Protein AF-A0A940VKN2-F1 (afdb_monomer_lite)

pLDDT: mean 81.77, std 19.44, range [31.27, 98.75]

Structure (mmCIF, N/CA/C/O backbone):
data_AF-A0A940VKN2-F1
#
_entry.id   AF-A0A940VKN2-F1
#
loop_
_atom_site.group_PDB
_atom_site.id
_atom_site.type_symbol
_atom_site.label_atom_id
_atom_site.label_alt_id
_atom_site.label_comp_id
_atom_site.label_asym_id
_atom_site.label_entity_id
_atom_site.label_seq_id
_atom_site.pdbx_PDB_ins_code
_atom_site.Cartn_x
_atom_site.Cartn_y
_atom_site.Cartn_z
_atom_site.occupancy
_atom_site.B_iso_or_equiv
_atom_site.auth_seq_id
_atom_site.auth_comp_id
_atom_site.auth_asym_id
_atom_site.auth_atom_id
_atom_site.pdbx_PDB_model_num
ATOM 1 N N . MET A 1 1 ? 75.548 25.080 -61.238 1.00 42.34 1 MET A N 1
ATOM 2 C CA . MET A 1 1 ? 74.606 25.967 -60.513 1.00 42.34 1 MET A CA 1
ATOM 3 C C . MET A 1 1 ? 73.234 25.863 -61.159 1.00 42.34 1 MET A C 1
ATOM 5 O O . MET A 1 1 ? 73.187 25.716 -62.369 1.00 42.34 1 MET A O 1
ATOM 9 N N . ARG A 1 2 ? 72.171 25.979 -60.349 1.00 31.44 2 ARG A N 1
ATOM 10 C CA . ARG A 1 2 ? 70.735 25.745 -60.635 1.00 31.44 2 ARG A CA 1
ATOM 11 C C . ARG A 1 2 ? 70.272 24.293 -60.453 1.00 31.44 2 ARG A C 1
ATOM 13 O O . ARG A 1 2 ? 70.351 23.467 -61.352 1.00 31.44 2 ARG A O 1
ATOM 20 N N . LYS A 1 3 ? 69.778 24.025 -59.238 1.00 31.27 3 LYS A N 1
ATOM 21 C CA . LYS A 1 3 ? 68.919 22.885 -58.905 1.00 31.27 3 LYS A CA 1
ATOM 22 C C . LYS A 1 3 ? 67.564 23.106 -59.582 1.00 31.27 3 LYS A C 1
ATOM 24 O O . LYS A 1 3 ? 66.944 24.144 -59.368 1.00 31.27 3 LYS A O 1
ATOM 29 N N . ILE A 1 4 ? 67.142 22.143 -60.392 1.00 34.78 4 ILE A N 1
ATOM 30 C CA . ILE A 1 4 ? 65.794 22.046 -60.954 1.00 34.78 4 ILE A CA 1
ATOM 31 C C . ILE A 1 4 ? 65.010 21.148 -59.992 1.00 34.78 4 ILE A C 1
ATOM 33 O O . ILE A 1 4 ? 65.364 19.985 -59.818 1.00 34.78 4 ILE A O 1
ATOM 37 N N . ALA A 1 5 ? 63.997 21.699 -59.326 1.00 33.97 5 ALA A N 1
ATOM 38 C CA . ALA A 1 5 ? 63.043 20.928 -58.537 1.00 33.97 5 ALA A CA 1
ATOM 39 C C . ALA A 1 5 ? 61.830 20.628 -59.425 1.00 33.97 5 ALA A C 1
ATOM 41 O O . ALA A 1 5 ? 61.105 21.540 -59.818 1.00 33.97 5 ALA A O 1
ATOM 42 N N . ILE A 1 6 ? 61.661 19.355 -59.780 1.00 36.72 6 ILE A N 1
ATOM 43 C CA . ILE A 1 6 ? 60.495 18.831 -60.493 1.00 36.72 6 ILE A CA 1
ATOM 44 C C . ILE A 1 6 ? 59.485 18.363 -59.444 1.00 36.72 6 ILE A C 1
ATOM 46 O O . ILE A 1 6 ? 59.816 17.567 -58.566 1.00 36.72 6 ILE A O 1
ATOM 50 N N . CYS A 1 7 ? 58.261 18.880 -59.551 1.00 31.28 7 CYS A N 1
ATOM 51 C CA . CYS A 1 7 ? 57.087 18.428 -58.816 1.00 31.28 7 CYS A CA 1
ATOM 52 C C . CYS A 1 7 ? 56.806 16.942 -59.074 1.00 31.28 7 CYS A C 1
ATOM 54 O O . CYS A 1 7 ? 56.662 16.528 -60.222 1.00 31.28 7 CYS A O 1
ATOM 56 N N . LEU A 1 8 ? 56.614 16.176 -58.003 1.00 32.19 8 LEU A N 1
ATOM 57 C CA . LEU A 1 8 ? 55.938 14.882 -58.031 1.00 32.19 8 LEU A CA 1
ATOM 58 C C . LEU A 1 8 ? 54.750 14.965 -57.071 1.00 32.19 8 LEU A C 1
ATOM 60 O O . LEU A 1 8 ? 54.907 14.951 -55.853 1.00 32.19 8 LEU A O 1
ATOM 64 N N . VAL A 1 9 ? 53.559 15.113 -57.650 1.00 36.31 9 VAL A N 1
ATOM 65 C CA . VAL A 1 9 ? 52.277 14.974 -56.956 1.00 36.31 9 VAL A CA 1
ATOM 66 C C . VAL A 1 9 ? 52.010 13.477 -56.834 1.00 36.31 9 VAL A C 1
ATOM 68 O O . VAL A 1 9 ? 51.682 12.822 -57.820 1.00 36.31 9 VAL A O 1
ATOM 71 N N . ALA A 1 10 ? 52.194 12.922 -55.638 1.00 36.25 10 ALA A N 1
ATOM 72 C CA . ALA A 1 10 ? 51.801 11.552 -55.332 1.00 36.25 10 ALA A CA 1
ATOM 73 C C . ALA A 1 10 ? 50.348 11.546 -54.838 1.00 36.25 10 ALA A C 1
ATOM 75 O O . ALA A 1 10 ? 50.050 11.998 -53.733 1.00 36.25 10 ALA A O 1
ATOM 76 N N . ALA A 1 11 ? 49.442 11.044 -55.676 1.00 36.97 11 ALA A N 1
ATOM 77 C CA . ALA A 1 11 ? 48.072 10.728 -55.301 1.00 36.97 11 ALA A CA 1
ATOM 78 C C . ALA A 1 11 ? 48.067 9.464 -54.423 1.00 36.97 11 ALA A C 1
ATOM 80 O O . ALA A 1 11 ? 48.313 8.362 -54.912 1.00 36.97 11 ALA A O 1
ATOM 81 N N . ALA A 1 12 ? 47.799 9.621 -53.127 1.00 38.22 12 ALA A N 1
ATOM 82 C CA . ALA A 1 12 ? 47.576 8.507 -52.213 1.00 38.22 12 ALA A CA 1
ATOM 83 C C . ALA A 1 12 ? 46.074 8.194 -52.144 1.00 38.22 12 ALA A C 1
ATOM 85 O O . ALA A 1 12 ? 45.286 8.967 -51.600 1.00 38.22 12 ALA A O 1
ATOM 86 N N . ALA A 1 13 ? 45.682 7.052 -52.708 1.00 36.84 13 ALA A N 1
ATOM 87 C CA . ALA A 1 13 ? 44.360 6.471 -52.526 1.00 36.84 13 ALA A CA 1
ATOM 88 C C . ALA A 1 13 ? 44.231 5.934 -51.090 1.00 36.84 13 ALA A C 1
ATOM 90 O O . ALA A 1 13 ? 44.859 4.937 -50.737 1.00 36.84 13 ALA A O 1
ATOM 91 N N . ILE A 1 14 ? 43.423 6.595 -50.258 1.00 37.59 14 ILE A N 1
ATOM 92 C CA . ILE A 1 14 ? 43.041 6.096 -48.933 1.00 37.59 14 ILE A CA 1
ATOM 93 C C . ILE A 1 14 ? 41.751 5.291 -49.093 1.00 37.59 14 ILE A C 1
ATOM 95 O O . ILE A 1 14 ? 40.663 5.845 -49.227 1.00 37.59 14 ILE A O 1
ATOM 99 N N . VAL A 1 15 ? 41.883 3.966 -49.070 1.00 45.91 15 VAL A N 1
ATOM 100 C CA . VAL A 1 15 ? 40.784 3.048 -48.756 1.00 45.91 15 VAL A CA 1
ATOM 101 C C . VAL A 1 15 ? 40.682 3.013 -47.230 1.00 45.91 15 VAL A C 1
ATOM 103 O O . VAL A 1 15 ? 41.493 2.376 -46.564 1.00 45.91 15 VAL A O 1
ATOM 106 N N . GLY A 1 16 ? 39.737 3.771 -46.672 1.00 31.92 16 GLY A N 1
ATOM 107 C CA . GLY A 1 16 ? 39.472 3.862 -45.235 1.00 31.92 16 GLY A CA 1
ATOM 108 C C . GLY A 1 16 ? 38.055 3.390 -44.921 1.00 31.92 16 GLY A C 1
ATOM 109 O O . GLY A 1 16 ? 37.087 3.955 -45.416 1.00 31.92 16 GLY A O 1
ATOM 110 N N . VAL A 1 17 ? 37.971 2.323 -44.132 1.00 34.66 17 VAL A N 1
ATOM 111 C CA . VAL A 1 17 ? 36.784 1.600 -43.643 1.00 34.66 17 VAL A CA 1
ATOM 112 C C . VAL A 1 17 ? 35.640 2.543 -43.220 1.00 34.66 17 VAL A C 1
ATOM 114 O O . VAL A 1 17 ? 35.914 3.516 -42.517 1.00 34.66 17 VAL A O 1
ATOM 117 N N . PRO A 1 18 ? 34.361 2.268 -43.566 1.00 34.41 18 PRO A N 1
ATOM 118 C CA . PRO A 1 18 ? 33.246 3.037 -43.028 1.00 34.41 18 PRO A CA 1
ATOM 119 C C . PRO A 1 18 ? 33.216 2.860 -41.508 1.00 34.41 18 PRO A C 1
ATOM 121 O O . PRO A 1 18 ? 33.001 1.760 -40.993 1.00 34.41 18 PRO A O 1
ATOM 124 N N . THR A 1 19 ? 33.461 3.950 -40.787 1.00 36.47 19 THR A N 1
ATOM 125 C CA . THR A 1 19 ? 33.265 4.053 -39.345 1.00 36.47 19 THR A CA 1
ATOM 126 C C . THR A 1 19 ? 31.799 3.778 -39.043 1.00 36.47 19 THR A C 1
ATOM 128 O O . THR A 1 19 ? 30.921 4.617 -39.223 1.00 36.47 19 THR A O 1
ATOM 131 N N . MET A 1 20 ? 31.537 2.553 -38.599 1.00 35.38 20 MET A N 1
ATOM 132 C CA . MET A 1 20 ? 30.284 2.164 -37.979 1.00 35.38 20 MET A CA 1
ATOM 133 C C . MET A 1 20 ? 30.102 3.075 -36.760 1.00 35.38 20 MET A C 1
ATOM 135 O O . MET A 1 20 ? 30.872 2.997 -35.803 1.00 35.38 20 MET A O 1
ATOM 139 N N . ALA A 1 21 ? 29.148 4.004 -36.830 1.00 34.50 21 ALA A N 1
ATOM 140 C CA . ALA A 1 21 ? 28.779 4.841 -35.701 1.00 34.50 21 ALA A CA 1
ATOM 141 C C . ALA A 1 21 ? 28.273 3.921 -34.583 1.00 34.50 21 ALA A C 1
ATOM 143 O O . ALA A 1 21 ? 27.140 3.442 -34.629 1.00 34.50 21 ALA A O 1
ATOM 144 N N . LEU A 1 22 ? 29.129 3.632 -33.596 1.00 37.50 22 LEU A N 1
ATOM 145 C CA . LEU A 1 22 ? 28.668 3.084 -32.329 1.00 37.50 22 LEU A CA 1
ATOM 146 C C . LEU A 1 22 ? 27.694 4.107 -31.750 1.00 37.50 22 LEU A C 1
ATOM 148 O O . LEU A 1 22 ? 28.087 5.226 -31.418 1.00 37.50 22 LEU A O 1
ATOM 152 N N . ALA A 1 23 ? 26.425 3.713 -31.650 1.00 35.94 23 ALA A N 1
ATOM 153 C CA . ALA A 1 23 ? 25.456 4.380 -30.802 1.00 35.94 23 ALA A CA 1
ATOM 154 C C . ALA A 1 23 ? 26.110 4.590 -29.429 1.00 35.94 23 ALA A C 1
ATOM 156 O O . ALA A 1 23 ? 26.498 3.625 -28.768 1.00 35.94 23 ALA A O 1
ATOM 157 N N . GLY A 1 24 ? 26.325 5.859 -29.075 1.00 31.95 24 GLY A N 1
ATOM 158 C CA . GLY A 1 24 ? 27.019 6.252 -27.859 1.00 31.95 24 GLY A CA 1
ATOM 159 C C . GLY A 1 24 ? 26.371 5.592 -26.652 1.00 31.95 24 GLY A C 1
ATOM 160 O O . GLY A 1 24 ? 25.172 5.743 -26.417 1.00 31.95 24 GLY A O 1
ATOM 161 N N . ALA A 1 25 ? 27.182 4.836 -25.916 1.00 34.47 25 ALA A N 1
ATOM 162 C CA . ALA A 1 25 ? 26.836 4.327 -24.606 1.00 34.47 25 ALA A CA 1
ATOM 163 C C . ALA A 1 25 ? 26.338 5.486 -23.736 1.00 34.47 25 ALA A C 1
ATOM 165 O O . ALA A 1 25 ? 26.966 6.544 -23.679 1.00 34.47 25 ALA A O 1
ATOM 166 N N . VAL A 1 26 ? 25.207 5.277 -23.066 1.00 34.72 26 VAL A N 1
ATOM 167 C CA . VAL A 1 26 ? 24.700 6.196 -22.049 1.00 34.72 26 VAL A CA 1
ATOM 168 C C . VAL A 1 26 ? 25.793 6.344 -20.989 1.00 34.72 26 VAL A C 1
ATOM 170 O O . VAL A 1 26 ? 26.143 5.380 -20.309 1.00 34.72 26 VAL A O 1
ATOM 173 N N . SER A 1 27 ? 26.393 7.528 -20.904 1.00 32.28 27 SER A N 1
ATOM 174 C CA . SER A 1 27 ? 27.430 7.843 -19.927 1.00 32.28 27 SER A CA 1
ATOM 175 C C . SER A 1 27 ? 26.802 7.982 -18.541 1.00 32.28 27 SER A C 1
ATOM 177 O O . SER A 1 27 ? 25.927 8.827 -18.342 1.00 32.28 27 SER A O 1
ATOM 179 N N . PHE A 1 28 ? 27.255 7.160 -17.593 1.00 45.81 28 PHE A N 1
ATOM 180 C CA . PHE A 1 28 ? 26.969 7.309 -16.165 1.00 45.81 28 PHE A CA 1
ATOM 181 C C . PHE A 1 28 ? 27.416 8.700 -15.664 1.00 45.81 28 PHE A C 1
ATOM 183 O O . PHE A 1 28 ? 28.392 9.241 -16.197 1.00 45.81 28 PHE A O 1
ATOM 190 N N . PRO A 1 29 ? 26.804 9.274 -14.610 1.00 46.38 29 PRO A N 1
ATOM 191 C CA . PRO A 1 29 ? 27.554 10.191 -13.756 1.00 46.38 29 PRO A CA 1
ATOM 192 C C . PRO A 1 29 ? 28.832 9.478 -13.281 1.00 46.38 29 PRO A C 1
ATOM 194 O O . PRO A 1 29 ? 28.815 8.282 -13.003 1.00 46.38 29 PRO A O 1
ATOM 197 N N . ALA A 1 30 ? 29.953 10.197 -13.252 1.00 46.97 30 ALA A N 1
ATOM 198 C CA . ALA A 1 30 ? 31.299 9.633 -13.106 1.00 46.97 30 ALA A CA 1
ATOM 199 C C . ALA A 1 30 ? 31.585 8.928 -11.761 1.00 46.97 30 ALA A C 1
ATOM 201 O O . ALA A 1 30 ? 32.668 8.371 -11.589 1.00 46.97 30 ALA A O 1
ATOM 202 N N . GLU A 1 31 ? 30.642 8.921 -10.819 1.00 53.81 31 GLU A N 1
ATOM 203 C CA . GLU A 1 31 ? 30.769 8.179 -9.569 1.00 53.81 31 GLU A CA 1
ATOM 204 C C . GLU A 1 31 ? 30.109 6.806 -9.695 1.00 53.81 31 GLU A C 1
ATOM 206 O O . GLU A 1 31 ? 28.910 6.674 -9.947 1.00 53.81 31 GLU A O 1
ATOM 211 N N . ALA A 1 32 ? 30.918 5.762 -9.509 1.00 56.66 32 ALA A N 1
ATOM 212 C CA . ALA A 1 32 ? 30.412 4.414 -9.310 1.00 56.66 32 ALA A CA 1
ATOM 213 C C . ALA A 1 32 ? 29.399 4.415 -8.146 1.00 56.66 32 ALA A C 1
ATOM 215 O O . ALA A 1 32 ? 29.624 5.118 -7.157 1.00 56.66 32 ALA A O 1
ATOM 216 N N . PRO A 1 33 ? 28.305 3.634 -8.228 1.00 66.50 33 PRO A N 1
ATOM 217 C CA . PRO A 1 33 ? 27.339 3.544 -7.140 1.00 66.50 33 PRO A CA 1
ATOM 218 C C . PRO A 1 33 ? 28.059 3.204 -5.833 1.00 66.50 33 PRO A C 1
ATOM 220 O O . PRO A 1 33 ? 28.829 2.242 -5.772 1.00 66.50 33 PRO A O 1
ATOM 223 N N . THR A 1 34 ? 27.815 3.994 -4.788 1.00 74.31 34 THR A N 1
ATOM 224 C CA . THR A 1 34 ? 28.341 3.700 -3.458 1.00 74.31 34 THR A CA 1
ATOM 225 C C . THR A 1 34 ? 27.649 2.444 -2.932 1.00 74.31 34 THR A C 1
ATOM 227 O O . THR A 1 34 ? 26.424 2.340 -2.895 1.00 74.31 34 THR A O 1
ATOM 230 N N . ALA A 1 35 ? 28.439 1.442 -2.560 1.00 81.06 35 ALA A N 1
ATOM 231 C CA . ALA A 1 35 ? 27.943 0.185 -2.022 1.00 81.06 35 ALA A CA 1
ATOM 232 C C . ALA A 1 35 ? 28.835 -0.244 -0.856 1.00 81.06 35 ALA A C 1
ATOM 234 O O . ALA A 1 35 ? 30.059 -0.229 -0.965 1.00 81.06 35 ALA A O 1
ATOM 235 N N . HIS A 1 36 ? 28.223 -0.646 0.255 1.00 84.31 36 HIS A N 1
ATOM 236 C CA . HIS A 1 36 ? 28.916 -1.207 1.411 1.00 84.31 36 HIS A CA 1
ATOM 237 C C . HIS A 1 36 ? 28.360 -2.606 1.675 1.00 84.31 36 HIS A C 1
ATOM 239 O O . HIS A 1 36 ? 27.151 -2.759 1.831 1.00 84.31 36 HIS A O 1
ATOM 245 N N . ASN A 1 37 ? 29.220 -3.629 1.681 1.00 90.56 37 ASN A N 1
ATOM 246 C CA . ASN A 1 37 ? 28.831 -5.046 1.783 1.00 90.56 37 ASN A CA 1
ATOM 247 C C . ASN A 1 37 ? 27.765 -5.491 0.757 1.00 90.56 37 ASN A C 1
ATOM 249 O O . ASN A 1 37 ? 26.997 -6.418 1.003 1.00 90.56 37 ASN A O 1
ATOM 253 N N . MET A 1 38 ? 27.722 -4.836 -0.405 1.00 91.31 38 MET A N 1
ATOM 254 C CA . MET A 1 38 ? 26.788 -5.120 -1.494 1.00 91.31 38 MET A CA 1
ATOM 255 C C . MET A 1 38 ? 27.521 -5.098 -2.836 1.00 91.31 38 MET A C 1
ATOM 257 O O . MET A 1 38 ? 28.522 -4.402 -3.000 1.00 91.31 38 MET A O 1
ATOM 261 N N . LYS A 1 39 ? 27.002 -5.847 -3.812 1.00 87.44 39 LYS A N 1
ATOM 262 C CA . LYS A 1 39 ? 27.499 -5.877 -5.192 1.00 87.44 39 LYS A CA 1
ATOM 263 C C . LYS A 1 39 ? 26.327 -5.703 -6.151 1.00 87.44 39 LYS A C 1
ATOM 265 O O . LYS A 1 39 ? 25.331 -6.411 -6.032 1.00 87.44 39 LYS A O 1
ATOM 270 N N . LEU A 1 40 ? 26.468 -4.812 -7.131 1.00 89.12 40 LEU A N 1
ATOM 271 C CA . LEU A 1 40 ? 25.494 -4.679 -8.213 1.00 89.12 40 LEU A CA 1
ATOM 272 C C . LEU A 1 40 ? 25.451 -5.972 -9.047 1.00 89.12 40 LEU A C 1
ATOM 274 O O . LEU A 1 40 ? 26.474 -6.399 -9.586 1.00 89.12 40 LEU A O 1
ATOM 278 N N . VAL A 1 41 ? 24.272 -6.593 -9.144 1.00 91.88 41 VAL A N 1
ATOM 279 C CA . VAL A 1 41 ? 24.051 -7.844 -9.900 1.00 91.88 41 VAL A CA 1
ATOM 280 C C . VAL A 1 41 ? 23.558 -7.566 -11.321 1.00 91.88 41 VAL A C 1
ATOM 282 O O . VAL A 1 41 ? 23.998 -8.212 -12.269 1.00 91.88 41 VAL A O 1
ATOM 285 N N . GLY A 1 42 ? 22.673 -6.588 -11.473 1.00 90.81 42 GLY A N 1
ATOM 286 C CA . GLY A 1 42 ? 22.115 -6.143 -12.744 1.00 90.81 42 GLY A CA 1
ATOM 287 C C . GLY A 1 42 ? 21.249 -4.909 -12.527 1.00 90.81 42 GLY A C 1
ATOM 288 O O . GLY A 1 42 ? 20.957 -4.541 -11.389 1.00 90.81 42 GLY A O 1
ATOM 289 N N . TRP A 1 43 ? 20.884 -4.237 -13.615 1.00 91.19 43 TRP A N 1
ATOM 290 C CA . TRP A 1 43 ? 20.100 -3.005 -13.573 1.00 91.19 43 TRP A CA 1
ATOM 291 C C . TRP A 1 43 ? 19.329 -2.806 -14.881 1.00 91.19 43 TRP A C 1
ATOM 293 O O . TRP A 1 43 ? 19.621 -3.442 -15.893 1.00 91.19 43 TRP A O 1
ATOM 303 N N . HIS A 1 44 ? 18.353 -1.905 -14.847 1.00 91.44 44 HIS A N 1
ATOM 304 C CA . HIS A 1 44 ? 17.640 -1.402 -16.015 1.00 91.44 44 HIS A CA 1
ATOM 305 C C . HIS A 1 44 ? 17.429 0.100 -15.832 1.00 91.44 44 HIS A C 1
ATOM 307 O O . HIS A 1 44 ? 17.126 0.540 -14.726 1.00 91.44 44 HIS A O 1
ATOM 313 N N . SER A 1 45 ? 17.584 0.889 -16.894 1.00 87.25 45 SER A N 1
ATOM 314 C CA . SER A 1 45 ? 17.470 2.357 -16.831 1.00 87.25 45 SER A CA 1
ATOM 315 C C . SER A 1 45 ? 16.038 2.859 -16.635 1.00 87.25 45 SER A C 1
ATOM 317 O O . SER A 1 45 ? 15.844 4.036 -16.347 1.00 87.25 45 SER A O 1
ATOM 319 N N . LEU A 1 46 ? 15.047 1.989 -16.867 1.00 86.88 46 LEU A N 1
ATOM 320 C CA . LEU A 1 46 ? 13.621 2.337 -16.979 1.00 86.88 46 LEU A CA 1
ATOM 321 C C . LEU A 1 46 ? 13.372 3.450 -18.008 1.00 86.88 46 LEU A C 1
ATOM 323 O O . LEU A 1 46 ? 12.462 4.253 -17.844 1.00 86.88 46 LEU A O 1
ATOM 327 N N . ASP A 1 47 ? 14.219 3.544 -19.034 1.00 82.62 47 ASP A N 1
ATOM 328 C CA . ASP A 1 47 ? 14.211 4.639 -20.011 1.00 82.62 47 ASP A CA 1
ATOM 329 C C . ASP A 1 47 ? 14.285 6.040 -19.367 1.00 82.62 47 ASP A C 1
ATOM 331 O O . ASP A 1 47 ? 13.731 7.007 -19.891 1.00 82.62 47 ASP A O 1
ATOM 335 N N . GLY A 1 48 ? 14.955 6.147 -18.213 1.00 77.69 48 GLY A N 1
ATOM 336 C CA . GLY A 1 48 ? 15.110 7.395 -17.460 1.00 77.69 48 GLY A CA 1
ATOM 337 C C . GLY A 1 48 ? 13.953 7.717 -16.509 1.00 77.69 48 GLY A C 1
ATOM 338 O O . GLY A 1 48 ? 13.941 8.793 -15.913 1.00 77.69 48 GLY A O 1
ATOM 339 N N . ARG A 1 49 ? 12.978 6.815 -16.339 1.00 82.06 49 ARG A N 1
ATOM 340 C CA . ARG A 1 49 ? 11.827 7.036 -15.451 1.00 82.06 49 ARG A CA 1
ATOM 341 C C . ARG A 1 49 ? 12.233 6.930 -13.973 1.00 82.06 49 ARG A C 1
ATOM 343 O O . ARG A 1 49 ? 12.924 5.979 -13.601 1.00 82.06 49 ARG A O 1
ATOM 350 N N . PRO A 1 50 ? 11.796 7.864 -13.107 1.00 79.94 50 PRO A N 1
ATOM 351 C CA . PRO A 1 50 ? 12.157 7.870 -11.692 1.00 79.94 50 PRO A CA 1
ATOM 352 C C . PRO A 1 50 ? 11.436 6.744 -10.942 1.00 79.94 50 PRO A C 1
ATOM 354 O O . PRO A 1 50 ? 10.246 6.843 -10.637 1.00 79.94 50 PRO A O 1
ATOM 357 N N . ALA A 1 51 ? 12.169 5.671 -10.642 1.00 87.12 51 ALA A N 1
ATOM 358 C CA . ALA A 1 51 ? 11.654 4.526 -9.902 1.00 87.12 51 ALA A CA 1
ATOM 359 C C . ALA A 1 51 ? 11.132 4.935 -8.518 1.00 87.12 51 ALA A C 1
ATOM 361 O O . ALA A 1 51 ? 11.811 5.618 -7.750 1.00 87.12 51 ALA A O 1
ATOM 362 N N . TYR A 1 52 ? 9.943 4.456 -8.174 1.00 87.12 52 TYR A N 1
ATOM 363 C CA . TYR A 1 52 ? 9.318 4.675 -6.883 1.00 87.12 52 TYR A CA 1
ATOM 364 C C . TYR A 1 52 ? 8.480 3.457 -6.486 1.00 87.12 52 TYR A C 1
ATOM 366 O O . TYR A 1 52 ? 7.882 2.797 -7.323 1.00 87.12 52 TYR A O 1
ATOM 374 N N . HIS A 1 53 ? 8.440 3.143 -5.193 1.00 89.56 53 HIS A N 1
ATOM 375 C CA . HIS A 1 53 ? 7.610 2.071 -4.629 1.00 89.56 53 HIS A CA 1
ATOM 376 C C . HIS A 1 53 ? 7.603 0.746 -5.446 1.00 89.56 53 HIS A C 1
ATOM 378 O O . HIS A 1 53 ? 6.574 0.375 -6.016 1.00 89.56 53 HIS A O 1
ATOM 384 N N . PRO A 1 54 ? 8.750 0.044 -5.548 1.00 94.19 54 PRO A N 1
ATOM 385 C CA . PRO A 1 54 ? 8.834 -1.218 -6.280 1.00 94.19 54 PRO A CA 1
ATOM 386 C C . PRO A 1 54 ? 8.059 -2.343 -5.576 1.00 94.19 54 PRO A C 1
ATOM 388 O O . PRO A 1 54 ? 8.096 -2.458 -4.352 1.00 94.19 54 PRO A O 1
ATOM 391 N N . HIS A 1 55 ? 7.427 -3.219 -6.359 1.00 95.38 55 HIS A N 1
ATOM 392 C CA . HIS A 1 55 ? 6.759 -4.442 -5.904 1.00 95.38 55 HIS A CA 1
ATOM 393 C C . HIS A 1 55 ? 7.255 -5.633 -6.725 1.00 95.38 55 HIS A C 1
ATOM 395 O O . HIS A 1 55 ? 7.126 -5.643 -7.948 1.00 95.38 55 HIS A O 1
ATOM 401 N N . ILE A 1 56 ? 7.819 -6.647 -6.068 1.00 96.56 56 ILE A N 1
ATOM 402 C CA . ILE A 1 56 ? 8.239 -7.887 -6.727 1.00 96.56 56 ILE A CA 1
ATOM 403 C C . ILE A 1 56 ? 7.185 -8.975 -6.513 1.00 96.56 56 ILE A C 1
ATOM 405 O O . ILE A 1 56 ? 6.713 -9.178 -5.397 1.00 96.56 56 ILE A O 1
ATOM 409 N N . GLN A 1 57 ? 6.824 -9.678 -7.583 1.00 97.56 57 GLN A N 1
ATOM 410 C CA . GLN A 1 57 ? 5.824 -10.738 -7.563 1.00 97.56 57 GLN A CA 1
ATOM 411 C C . GLN A 1 57 ? 6.343 -11.961 -8.316 1.00 97.56 57 GLN A C 1
ATOM 413 O O . GLN A 1 57 ? 6.755 -11.867 -9.474 1.00 97.56 57 GLN A O 1
ATOM 418 N N . GLN A 1 58 ? 6.281 -13.127 -7.677 1.00 97.38 58 GLN A N 1
ATOM 419 C CA . GLN A 1 58 ? 6.451 -14.387 -8.389 1.00 97.38 58 GLN A CA 1
ATOM 420 C C . GLN A 1 58 ? 5.157 -14.705 -9.149 1.00 97.38 58 GLN A C 1
ATOM 422 O O . GLN A 1 58 ? 4.083 -14.729 -8.547 1.00 97.38 58 GLN A O 1
ATOM 427 N N . GLN A 1 59 ? 5.261 -14.928 -10.461 1.00 96.31 59 GLN A N 1
ATOM 428 C CA . GLN A 1 59 ? 4.154 -15.300 -11.346 1.00 96.31 59 GLN A CA 1
ATOM 429 C C . GLN A 1 59 ? 4.517 -16.585 -12.094 1.00 96.31 59 GLN A C 1
ATOM 431 O O . GLN A 1 59 ? 5.231 -16.566 -13.101 1.00 96.31 59 GLN A O 1
ATOM 436 N N . GLY A 1 60 ? 4.079 -17.726 -11.557 1.00 94.38 60 GLY A N 1
ATOM 437 C CA . GLY A 1 60 ? 4.537 -19.037 -12.014 1.00 94.38 60 GLY A CA 1
ATOM 438 C C . GLY A 1 60 ? 6.051 -19.195 -11.830 1.00 94.38 60 GLY A C 1
ATOM 439 O O . GLY A 1 60 ? 6.578 -19.038 -10.729 1.00 94.38 60 GLY A O 1
ATOM 440 N N . SER A 1 61 ? 6.771 -19.490 -12.915 1.00 96.38 61 SER A N 1
ATOM 441 C CA . SER A 1 61 ? 8.235 -19.636 -12.901 1.00 96.38 61 SER A CA 1
ATOM 442 C C . SER A 1 61 ? 9.000 -18.316 -13.060 1.00 96.38 61 SER A C 1
ATOM 444 O O . SER A 1 61 ? 10.229 -18.338 -13.105 1.00 96.38 61 SER A O 1
ATOM 446 N N . ARG A 1 62 ? 8.301 -17.184 -13.214 1.00 97.88 62 ARG A N 1
ATOM 447 C CA . ARG A 1 62 ? 8.913 -15.874 -13.461 1.00 97.88 62 ARG A CA 1
ATOM 448 C C . ARG A 1 62 ? 8.874 -15.008 -12.214 1.00 97.88 62 ARG A C 1
ATOM 450 O O . ARG A 1 62 ? 7.919 -15.058 -11.443 1.00 97.88 62 ARG A O 1
ATOM 457 N N . TRP A 1 63 ? 9.881 -14.160 -12.072 1.00 98.44 63 TRP A N 1
ATOM 458 C CA . TRP A 1 63 ? 9.872 -13.054 -11.124 1.00 98.44 63 TRP A CA 1
ATOM 459 C C . TRP A 1 63 ? 9.627 -11.766 -11.890 1.00 98.44 63 TRP A C 1
ATOM 461 O O . TRP A 1 63 ? 10.405 -11.414 -12.775 1.00 98.44 63 TRP A O 1
ATOM 471 N N . ILE A 1 64 ? 8.537 -11.079 -11.563 1.00 98.75 64 ILE A N 1
ATOM 472 C CA . ILE A 1 64 ? 8.136 -9.836 -12.209 1.00 98.75 64 ILE A CA 1
ATOM 473 C C . ILE A 1 64 ? 8.306 -8.695 -11.211 1.00 98.75 64 ILE A C 1
ATOM 475 O O . ILE A 1 64 ? 7.785 -8.741 -10.097 1.00 98.75 64 ILE A O 1
ATOM 479 N N . LEU A 1 65 ? 9.059 -7.676 -11.609 1.00 98.31 65 LEU A N 1
ATOM 480 C CA . LEU A 1 65 ? 9.220 -6.437 -10.868 1.00 98.31 65 LEU A CA 1
ATOM 481 C C . LEU A 1 65 ? 8.290 -5.389 -11.465 1.00 98.31 65 LEU A C 1
ATOM 483 O O . LEU A 1 65 ? 8.417 -5.013 -12.629 1.00 98.31 65 LEU A O 1
ATOM 487 N N . TYR A 1 66 ? 7.393 -4.883 -10.640 1.00 98.19 66 TYR A N 1
ATOM 488 C CA . TYR A 1 66 ? 6.537 -3.767 -10.966 1.00 98.19 66 TYR A CA 1
ATOM 489 C C . TYR A 1 66 ? 7.062 -2.512 -10.272 1.00 98.19 66 TYR A C 1
ATOM 491 O O . TYR A 1 66 ? 7.410 -2.541 -9.093 1.00 98.19 66 TYR A O 1
ATOM 499 N N . VAL A 1 67 ? 7.149 -1.406 -11.002 1.00 96.38 67 VAL A N 1
ATOM 500 C CA . VAL A 1 67 ? 7.763 -0.167 -10.522 1.00 96.38 67 VAL A CA 1
ATOM 501 C C . VAL A 1 67 ? 6.791 0.973 -10.763 1.00 96.38 67 VAL A C 1
ATOM 503 O O . VAL A 1 67 ? 6.483 1.299 -11.909 1.00 96.38 67 VAL A O 1
ATOM 506 N N . ALA A 1 68 ? 6.286 1.558 -9.680 1.00 93.19 68 ALA A N 1
ATOM 507 C CA . ALA A 1 68 ? 5.604 2.842 -9.733 1.00 93.19 68 ALA A CA 1
ATOM 508 C C . ALA A 1 68 ? 6.619 3.950 -10.067 1.00 93.19 68 ALA A C 1
ATOM 510 O O . ALA A 1 68 ? 7.821 3.814 -9.849 1.00 93.19 68 ALA A O 1
ATOM 511 N N . GLU A 1 69 ? 6.158 5.056 -10.629 1.00 88.12 69 GLU A N 1
ATOM 512 C CA . GLU A 1 69 ? 7.033 6.146 -11.049 1.00 88.12 69 GLU A CA 1
ATOM 513 C C . GLU A 1 69 ? 6.456 7.454 -10.527 1.00 88.12 69 GLU A C 1
ATOM 515 O O . GLU A 1 69 ? 5.312 7.811 -10.822 1.00 88.12 69 GLU A O 1
ATOM 520 N N . HIS A 1 70 ? 7.250 8.153 -9.719 1.00 79.56 70 HIS A N 1
ATOM 521 C CA . HIS A 1 70 ? 6.856 9.385 -9.046 1.00 79.56 70 HIS A CA 1
ATOM 522 C C . HIS A 1 70 ? 7.712 10.532 -9.557 1.00 79.56 70 HIS A C 1
ATOM 524 O O . HIS A 1 70 ? 8.939 10.434 -9.575 1.00 79.56 70 HIS A O 1
ATOM 530 N N . VAL A 1 71 ? 7.074 11.630 -9.961 1.00 69.12 71 VAL A N 1
ATOM 531 C CA . VAL A 1 71 ? 7.811 12.787 -10.464 1.00 69.12 71 VAL A CA 1
ATOM 532 C C . VAL A 1 71 ? 8.549 13.417 -9.289 1.00 69.12 71 VAL A C 1
ATOM 534 O O . VAL A 1 71 ? 7.968 14.128 -8.469 1.00 69.12 71 VAL A O 1
ATOM 537 N N . THR A 1 72 ? 9.861 13.222 -9.229 1.00 54.69 72 THR A N 1
ATOM 538 C CA . THR A 1 72 ? 10.732 14.120 -8.481 1.00 54.69 72 THR A CA 1
ATOM 539 C C . THR A 1 72 ? 10.811 15.405 -9.291 1.00 54.69 72 THR A C 1
ATOM 541 O O . THR A 1 72 ? 11.678 15.592 -10.141 1.00 54.69 72 THR A O 1
ATOM 544 N N . ILE A 1 73 ? 9.839 16.303 -9.101 1.00 46.62 73 ILE A N 1
ATOM 545 C CA . ILE A 1 73 ? 9.980 17.652 -9.641 1.00 46.62 73 ILE A CA 1
ATOM 546 C C . ILE A 1 73 ? 11.283 18.165 -9.039 1.00 46.62 73 ILE A C 1
ATOM 548 O O . ILE A 1 73 ? 11.410 18.228 -7.817 1.00 46.62 73 ILE A O 1
ATOM 552 N N . ASN A 1 74 ? 12.241 18.481 -9.908 1.00 40.16 74 ASN A N 1
ATOM 553 C CA . ASN A 1 74 ? 13.431 19.265 -9.623 1.00 40.16 74 ASN A CA 1
ATOM 554 C C . ASN A 1 74 ? 13.001 20.581 -8.960 1.00 40.16 74 ASN A C 1
ATOM 556 O O . ASN A 1 74 ? 12.941 21.626 -9.599 1.00 40.16 74 ASN A O 1
ATOM 560 N N . SER A 1 75 ? 12.655 20.559 -7.676 1.00 36.88 75 SER A N 1
ATOM 561 C CA . SER A 1 75 ? 12.137 21.717 -6.948 1.00 36.88 75 SER A CA 1
ATOM 562 C C . SER A 1 75 ? 13.264 22.686 -6.570 1.00 36.88 75 SER A C 1
ATOM 564 O O . SER A 1 75 ? 13.210 23.313 -5.518 1.00 36.88 75 SER A O 1
ATOM 566 N N . GLY A 1 76 ? 14.321 22.762 -7.382 1.00 37.56 76 GLY A N 1
ATOM 567 C CA . GLY A 1 76 ? 15.525 23.528 -7.070 1.00 37.56 76 GLY A CA 1
ATOM 568 C C . GLY A 1 76 ? 16.613 23.536 -8.145 1.00 37.56 76 GLY A C 1
ATOM 569 O O . GLY A 1 76 ? 17.476 24.402 -8.091 1.00 37.56 76 GLY A O 1
ATOM 570 N N . THR A 1 77 ? 16.581 22.649 -9.145 1.00 38.41 77 THR A N 1
ATOM 571 C CA . THR A 1 77 ? 17.445 22.783 -10.327 1.00 38.41 77 THR A CA 1
ATOM 572 C C . THR A 1 77 ? 16.589 23.261 -11.491 1.00 38.41 77 THR A C 1
ATOM 574 O O . THR A 1 77 ? 15.648 22.601 -11.919 1.00 38.41 77 THR A O 1
ATOM 577 N N . SER A 1 78 ? 16.900 24.445 -12.009 1.00 35.50 78 SER A N 1
ATOM 578 C CA . SER A 1 78 ? 16.265 25.088 -13.168 1.00 35.50 78 SER A CA 1
ATOM 579 C C . SER A 1 78 ? 16.459 24.332 -14.492 1.00 35.50 78 SER A C 1
ATOM 581 O O . SER A 1 78 ? 16.282 24.900 -15.568 1.00 35.50 78 SER A O 1
ATOM 583 N N . GLN A 1 79 ? 16.825 23.052 -14.446 1.00 41.44 79 GLN A N 1
ATOM 584 C CA . GLN A 1 79 ? 16.979 22.228 -15.628 1.00 41.44 79 GLN A CA 1
ATOM 585 C C . GLN A 1 79 ? 15.660 21.513 -15.901 1.00 41.44 79 GLN A C 1
ATOM 587 O O . GLN A 1 79 ? 15.167 20.725 -15.087 1.00 41.44 79 GLN A O 1
ATOM 592 N N . ALA A 1 80 ? 15.088 21.827 -17.066 1.00 44.91 80 ALA A N 1
ATOM 593 C CA . ALA A 1 80 ? 14.009 21.059 -17.669 1.00 44.91 80 ALA A CA 1
ATOM 594 C C . ALA A 1 80 ? 14.325 19.556 -17.557 1.00 44.91 80 ALA A C 1
ATOM 596 O O . ALA A 1 80 ? 15.498 19.196 -17.682 1.00 44.91 80 ALA A O 1
ATOM 597 N N . PRO A 1 81 ? 13.324 18.692 -17.301 1.00 48.09 81 PRO A N 1
ATOM 598 C CA . PRO A 1 81 ? 13.545 17.259 -17.148 1.00 48.09 81 PRO A CA 1
ATOM 599 C C . PRO A 1 81 ? 14.352 16.743 -18.340 1.00 48.09 81 PRO A C 1
ATOM 601 O O . PRO A 1 81 ? 13.884 16.765 -19.481 1.00 48.09 81 PRO A O 1
ATOM 604 N N . VAL A 1 82 ? 15.600 16.351 -18.076 1.00 46.59 82 VAL A N 1
ATOM 605 C CA . VAL A 1 82 ? 16.504 15.833 -19.097 1.00 46.59 82 VAL A CA 1
ATOM 606 C C . VAL A 1 82 ? 16.055 14.406 -19.360 1.00 46.59 82 VAL A C 1
ATOM 608 O O . VAL A 1 82 ? 16.469 13.473 -18.686 1.00 46.59 82 VAL A O 1
ATOM 611 N N . TYR A 1 83 ? 15.168 14.283 -20.342 1.00 48.41 83 TYR A N 1
ATOM 612 C CA . TYR A 1 83 ? 14.730 13.031 -20.944 1.00 48.41 83 TYR A CA 1
ATOM 613 C C . TYR A 1 83 ? 13.829 12.150 -20.059 1.00 48.41 83 TYR A C 1
ATOM 615 O O . TYR A 1 83 ? 14.262 11.208 -19.407 1.00 48.41 83 TYR A O 1
ATOM 623 N N . VAL A 1 84 ? 12.521 12.402 -20.133 1.00 53.81 84 VAL A N 1
ATOM 624 C CA . VAL A 1 84 ? 11.543 11.305 -20.092 1.00 53.81 84 VAL A CA 1
ATOM 625 C C . VAL A 1 84 ? 11.471 10.825 -21.542 1.00 53.81 84 VAL A C 1
ATOM 627 O O . VAL A 1 84 ? 11.405 11.675 -22.431 1.00 53.81 84 VAL A O 1
ATOM 630 N N . GLY A 1 85 ? 11.563 9.522 -21.826 1.00 49.25 85 GLY A N 1
ATOM 631 C CA . GLY A 1 85 ? 11.427 9.004 -23.198 1.00 49.25 85 GLY A CA 1
ATOM 632 C C . GLY A 1 85 ? 10.137 9.487 -23.903 1.00 49.25 85 GLY A C 1
ATOM 633 O O . GLY A 1 85 ? 9.360 10.246 -23.332 1.00 49.25 85 GLY A O 1
ATOM 634 N N . PRO A 1 86 ? 9.808 9.030 -25.125 1.00 51.22 86 PRO A N 1
ATOM 635 C CA . PRO A 1 86 ? 8.657 9.534 -25.901 1.00 51.22 86 PRO A CA 1
ATOM 636 C C . PRO A 1 86 ? 7.262 9.409 -25.232 1.00 51.22 86 PRO A C 1
ATOM 638 O O . PRO A 1 86 ? 6.261 9.765 -25.847 1.00 51.22 86 PRO A O 1
ATOM 641 N N . ARG A 1 87 ? 7.161 8.896 -23.995 1.00 60.56 87 ARG A N 1
ATOM 642 C CA . ARG A 1 87 ? 5.941 8.770 -23.176 1.00 60.56 87 ARG A CA 1
ATOM 643 C C . ARG A 1 87 ? 6.241 9.193 -21.728 1.00 60.56 87 ARG A C 1
ATOM 645 O O . ARG A 1 87 ? 7.317 8.859 -21.238 1.00 60.56 87 ARG A O 1
ATOM 652 N N . GLY A 1 88 ? 5.307 9.850 -21.038 1.00 73.50 88 GLY A N 1
ATOM 653 C CA . GLY A 1 88 ? 5.411 10.305 -19.636 1.00 73.50 88 GLY A CA 1
ATOM 654 C C . GLY A 1 88 ? 5.483 9.166 -18.609 1.00 73.50 88 GLY A C 1
ATOM 655 O O . GLY A 1 88 ? 5.396 8.007 -19.001 1.00 73.50 88 GLY A O 1
ATOM 656 N N . ASN A 1 89 ? 5.676 9.450 -17.311 1.00 82.88 89 ASN A N 1
ATOM 657 C CA . ASN A 1 89 ? 5.813 8.399 -16.280 1.00 82.88 89 ASN A CA 1
ATOM 658 C C . ASN A 1 89 ? 4.481 7.696 -15.947 1.00 82.88 89 ASN A C 1
ATOM 660 O O . ASN A 1 89 ? 3.412 8.103 -16.404 1.00 82.88 89 ASN A O 1
ATOM 664 N N . GLY A 1 90 ? 4.549 6.632 -15.150 1.00 89.12 90 GLY A N 1
ATOM 665 C CA . GLY A 1 90 ? 3.432 5.793 -14.733 1.00 89.12 90 GLY A CA 1
ATOM 666 C C . GLY A 1 90 ? 3.904 4.529 -14.018 1.00 89.12 90 GLY A C 1
ATOM 667 O O . GLY A 1 90 ? 4.302 4.565 -12.857 1.00 89.12 90 GLY A O 1
ATOM 668 N N . THR A 1 91 ? 3.803 3.390 -14.693 1.00 93.94 91 THR A N 1
ATOM 669 C CA . THR A 1 91 ? 4.124 2.079 -14.132 1.00 93.94 91 THR A CA 1
ATOM 670 C C . THR A 1 91 ? 4.922 1.248 -15.127 1.00 93.94 91 THR A C 1
ATOM 672 O O . THR A 1 91 ? 4.401 0.897 -16.185 1.00 93.94 91 THR A O 1
ATOM 675 N N . SER A 1 92 ? 6.147 0.880 -14.765 1.00 95.25 92 SER A N 1
ATOM 676 C CA . SER A 1 92 ? 6.978 -0.058 -15.528 1.00 95.25 92 SER A CA 1
ATOM 677 C C . SER A 1 92 ? 6.837 -1.485 -14.998 1.00 95.25 92 SER A C 1
ATOM 679 O O . SER A 1 92 ? 6.788 -1.702 -13.788 1.00 95.25 92 SER A O 1
ATOM 681 N N . ILE A 1 93 ? 6.806 -2.466 -15.901 1.00 98.31 93 ILE A N 1
ATOM 682 C CA . ILE A 1 93 ? 6.726 -3.898 -15.583 1.00 98.31 93 ILE A CA 1
ATOM 683 C C . ILE A 1 93 ? 7.929 -4.595 -16.210 1.00 98.31 93 ILE A C 1
ATOM 685 O O . ILE A 1 93 ? 8.136 -4.502 -17.421 1.00 98.31 93 ILE A O 1
ATOM 689 N N . LEU A 1 94 ? 8.730 -5.283 -15.400 1.00 98.50 94 LEU A N 1
ATOM 690 C CA . LEU A 1 94 ? 9.977 -5.915 -15.814 1.00 98.50 94 LEU A CA 1
ATOM 691 C C . LEU A 1 94 ? 9.987 -7.399 -15.465 1.00 98.50 94 LEU A C 1
ATOM 693 O O . LEU A 1 94 ? 9.604 -7.790 -14.368 1.00 98.50 94 LEU A O 1
ATOM 697 N N . ASP A 1 95 ? 10.527 -8.218 -16.359 1.00 98.56 95 ASP A N 1
ATOM 698 C CA . ASP A 1 95 ? 10.982 -9.559 -16.017 1.00 98.56 95 ASP A CA 1
ATOM 699 C C . ASP A 1 95 ? 12.351 -9.463 -15.340 1.00 98.56 95 ASP A C 1
ATOM 701 O O . ASP A 1 95 ? 13.313 -8.963 -15.930 1.00 98.56 95 ASP A O 1
ATOM 705 N N . VAL A 1 96 ? 12.434 -9.948 -14.105 1.00 98.25 96 VAL A N 1
ATOM 706 C CA . VAL A 1 96 ? 13.661 -10.019 -13.303 1.00 98.25 96 VAL A CA 1
ATOM 707 C C . VAL A 1 96 ? 14.024 -11.459 -12.937 1.00 98.25 96 VAL A C 1
ATOM 709 O O . VAL A 1 96 ? 14.852 -11.680 -12.057 1.00 98.25 96 VAL A O 1
ATOM 712 N N . THR A 1 97 ? 13.459 -12.450 -13.637 1.00 98.44 97 THR A N 1
ATOM 713 C CA . THR A 1 97 ? 13.780 -13.878 -13.449 1.00 98.44 97 THR A CA 1
ATOM 714 C C . THR A 1 97 ? 15.277 -14.135 -13.599 1.00 98.44 97 THR A C 1
ATOM 716 O O . THR A 1 97 ? 15.859 -14.905 -12.839 1.00 98.44 97 THR A O 1
ATOM 719 N N . ASN A 1 98 ? 15.920 -13.449 -14.551 1.00 97.81 98 ASN A N 1
ATOM 720 C CA . ASN A 1 98 ? 17.370 -13.320 -14.582 1.00 97.81 98 ASN A CA 1
ATOM 721 C C . ASN A 1 98 ? 17.774 -11.945 -14.014 1.00 97.81 98 ASN A C 1
ATOM 723 O O . ASN A 1 98 ? 17.733 -10.956 -14.752 1.00 97.81 98 ASN A O 1
ATOM 727 N N . PRO A 1 99 ? 18.235 -11.860 -12.753 1.00 95.56 99 PRO A N 1
ATOM 728 C CA . PRO A 1 99 ? 18.543 -10.580 -12.118 1.00 95.56 99 PRO A CA 1
ATOM 729 C C . PRO A 1 99 ? 19.741 -9.861 -12.755 1.00 95.56 99 PRO A C 1
ATOM 731 O O . PRO A 1 99 ? 19.898 -8.659 -12.569 1.00 95.56 99 PRO A O 1
ATOM 734 N N . THR A 1 100 ? 20.580 -10.565 -13.529 1.00 96.62 100 THR A N 1
ATOM 735 C CA . THR A 1 100 ? 21.709 -9.953 -14.259 1.00 96.62 100 THR A CA 1
ATOM 736 C C . THR A 1 100 ? 21.282 -9.251 -15.547 1.00 96.62 100 THR A C 1
ATOM 738 O O . THR A 1 100 ? 22.043 -8.456 -16.095 1.00 96.62 100 THR A O 1
ATOM 741 N N . LYS A 1 101 ? 20.075 -9.549 -16.049 1.00 96.25 101 LYS A N 1
ATOM 742 C CA . LYS A 1 101 ? 19.527 -8.994 -17.293 1.00 96.25 101 LYS A CA 1
ATOM 743 C C . LYS A 1 101 ? 18.029 -8.688 -17.148 1.00 96.25 101 LYS A C 1
ATOM 745 O O . LYS A 1 101 ? 17.223 -9.352 -17.805 1.00 96.25 101 LYS A O 1
ATOM 750 N N . PRO A 1 102 ? 17.642 -7.712 -16.307 1.00 97.56 102 PRO A N 1
ATOM 751 C CA . PRO A 1 102 ? 16.250 -7.288 -16.219 1.00 97.56 102 PRO A CA 1
ATOM 752 C C . PRO A 1 102 ? 15.731 -6.822 -17.585 1.00 97.56 102 PRO A C 1
ATOM 754 O O . PRO A 1 102 ? 16.441 -6.127 -18.315 1.00 97.56 102 PRO A O 1
ATOM 757 N N . LYS A 1 103 ? 14.493 -7.181 -17.931 1.00 97.50 103 LYS A N 1
ATOM 758 C CA . LYS A 1 103 ? 13.885 -6.853 -19.227 1.00 97.50 103 LYS A CA 1
ATOM 759 C C . LYS A 1 103 ? 12.560 -6.129 -19.033 1.00 97.50 103 LYS A C 1
ATOM 761 O O . LYS A 1 103 ? 11.646 -6.700 -18.450 1.00 97.50 103 LYS A O 1
ATOM 766 N N . LEU A 1 104 ? 12.425 -4.919 -19.576 1.00 96.44 104 LEU A N 1
ATOM 767 C CA . LEU A 1 104 ? 11.135 -4.229 -19.648 1.00 96.44 104 LEU A CA 1
ATOM 768 C C . LEU A 1 104 ? 10.146 -5.022 -20.519 1.00 96.44 104 LEU A C 1
ATOM 770 O O . LEU A 1 104 ? 10.463 -5.398 -21.649 1.00 96.44 104 LEU A O 1
ATOM 774 N N . LEU A 1 105 ? 8.959 -5.289 -19.976 1.00 97.88 105 LEU A N 1
ATOM 775 C CA . LEU A 1 105 ? 7.875 -6.024 -20.632 1.00 97.88 105 LEU A CA 1
ATOM 776 C C . LEU A 1 105 ? 6.774 -5.086 -21.112 1.00 97.88 105 LEU A C 1
ATOM 778 O O . LEU A 1 105 ? 6.326 -5.191 -22.250 1.00 97.88 105 LEU A O 1
ATOM 782 N N . ALA A 1 106 ? 6.354 -4.169 -20.242 1.00 96.25 106 ALA A N 1
ATOM 783 C CA . ALA A 1 106 ? 5.288 -3.222 -20.514 1.00 96.25 106 ALA A CA 1
ATOM 784 C C . ALA A 1 106 ? 5.492 -1.933 -19.713 1.00 96.25 106 ALA A C 1
ATOM 786 O O . ALA A 1 106 ? 6.146 -1.915 -18.668 1.00 96.25 106 ALA A O 1
ATOM 787 N N . HIS A 1 107 ? 4.884 -0.856 -20.204 1.00 92.94 107 HIS A N 1
ATOM 788 C CA . HIS A 1 107 ? 4.748 0.408 -19.490 1.00 92.94 107 HIS A CA 1
ATOM 789 C C . HIS A 1 107 ? 3.304 0.880 -19.605 1.00 92.94 107 HIS A C 1
ATOM 791 O O . HIS A 1 107 ? 2.754 0.946 -20.707 1.00 92.94 107 HIS A O 1
ATOM 797 N N . LEU A 1 108 ? 2.698 1.188 -18.463 1.00 91.44 108 LEU A N 1
ATOM 798 C CA . LEU A 1 108 ? 1.361 1.752 -18.384 1.00 91.44 108 LEU A CA 1
ATOM 799 C C . LEU A 1 108 ? 1.480 3.229 -18.007 1.00 91.44 108 LEU A C 1
ATOM 801 O O . LEU A 1 108 ? 1.989 3.532 -16.921 1.00 91.44 108 LEU A O 1
ATOM 805 N N . PRO A 1 109 ? 0.992 4.159 -18.842 1.00 86.94 109 PRO A N 1
ATOM 806 C CA . PRO A 1 109 ? 1.103 5.577 -18.545 1.00 86.94 109 PRO A CA 1
ATOM 807 C C . PRO A 1 109 ? 0.321 5.954 -17.284 1.00 86.94 109 PRO A C 1
ATOM 809 O O . PRO A 1 109 ? -0.675 5.318 -16.933 1.00 86.94 109 PRO A O 1
ATOM 812 N N . GLY A 1 110 ? 0.821 6.974 -16.596 1.00 85.00 110 GLY A N 1
ATOM 813 C CA . GLY A 1 110 ? 0.184 7.616 -15.454 1.00 85.00 110 GLY A CA 1
ATOM 814 C C . GLY A 1 110 ? -0.772 8.738 -15.870 1.00 85.00 110 GLY A C 1
ATOM 815 O O . GLY A 1 110 ? -1.229 8.811 -17.013 1.00 85.00 110 GLY A O 1
ATOM 816 N N . ASN A 1 111 ? -1.045 9.649 -14.937 1.00 78.31 111 ASN A N 1
ATOM 817 C CA . ASN A 1 111 ? -1.719 10.917 -15.206 1.00 78.31 111 ASN A CA 1
ATOM 818 C C . ASN A 1 111 ? -0.973 12.072 -14.520 1.00 78.31 111 ASN A C 1
ATOM 820 O O . ASN A 1 111 ? -0.237 11.879 -13.557 1.00 78.31 111 ASN A O 1
ATOM 824 N N . ALA A 1 112 ? -1.153 13.294 -15.024 1.00 68.19 112 ALA A N 1
ATOM 825 C CA . ALA A 1 112 ? -0.433 14.477 -14.542 1.00 68.19 112 ALA A CA 1
ATOM 826 C C . ALA A 1 112 ? -1.067 15.146 -13.304 1.00 68.19 112 ALA A C 1
ATOM 828 O O . ALA A 1 112 ? -0.635 16.231 -12.916 1.00 68.19 112 ALA A O 1
ATOM 829 N N . GLY A 1 113 ? -2.117 14.548 -12.725 1.00 60.12 113 GLY A N 1
ATOM 830 C CA . GLY A 1 113 ? -2.773 15.058 -11.518 1.00 60.12 113 GLY A CA 1
ATOM 831 C C . GLY A 1 113 ? -3.356 16.470 -11.652 1.00 60.12 113 GLY A C 1
ATOM 832 O O . GLY A 1 113 ? -3.356 17.216 -10.677 1.00 60.12 113 GLY A O 1
ATOM 833 N N . VAL A 1 114 ? -3.815 16.875 -12.843 1.00 55.12 114 VAL A N 1
ATOM 834 C CA . VAL A 1 114 ? -4.561 18.133 -13.007 1.00 55.12 114 VAL A CA 1
ATOM 835 C C . VAL A 1 114 ? -5.995 17.866 -12.554 1.00 55.12 114 VAL A C 1
ATOM 837 O O . VAL A 1 114 ? -6.681 17.046 -13.165 1.00 55.12 114 VAL A O 1
ATOM 840 N N . GLY A 1 115 ? -6.404 18.498 -11.450 1.00 40.34 115 GLY A N 1
ATOM 841 C CA . GLY A 1 115 ? -7.696 18.279 -10.793 1.00 40.34 115 GLY A CA 1
ATOM 842 C C . GLY A 1 115 ? -8.855 18.209 -11.787 1.00 40.34 115 GLY A C 1
ATOM 843 O O . GLY A 1 115 ? -9.111 19.165 -12.516 1.00 40.34 115 GLY A O 1
ATOM 844 N N . GLY A 1 116 ? -9.523 17.053 -11.824 1.00 42.78 116 GLY A N 1
ATOM 845 C CA . GLY A 1 116 ? -10.603 16.750 -12.767 1.00 42.78 116 GLY A CA 1
ATOM 846 C C . GLY A 1 116 ? -10.262 15.718 -13.847 1.00 42.78 116 GLY A C 1
ATOM 847 O O . GLY A 1 116 ? -11.169 15.291 -14.554 1.00 42.78 116 GLY A O 1
ATOM 848 N N . ALA A 1 117 ? -9.006 15.272 -13.974 1.00 41.50 117 ALA A N 1
ATOM 849 C CA . ALA A 1 117 ? -8.675 14.148 -14.851 1.00 41.50 117 ALA A CA 1
ATOM 850 C C . ALA A 1 117 ? -9.285 12.850 -14.296 1.00 41.50 117 ALA A C 1
ATOM 852 O O . ALA A 1 117 ? -8.842 12.333 -13.272 1.00 41.50 117 ALA A O 1
ATOM 853 N N . THR A 1 118 ? -10.309 12.340 -14.976 1.00 45.56 118 THR A N 1
ATOM 854 C CA . THR A 1 118 ? -11.028 11.123 -14.590 1.00 45.56 118 THR A CA 1
ATOM 855 C C . THR A 1 118 ? -10.272 9.848 -14.937 1.00 45.56 118 THR A C 1
ATOM 857 O O . THR A 1 118 ? -10.651 8.814 -14.427 1.00 45.56 118 THR A O 1
ATOM 860 N N . GLU A 1 119 ? -9.220 9.880 -15.765 1.00 51.00 119 GLU A N 1
ATOM 861 C CA . GLU A 1 119 ? -8.393 8.714 -16.127 1.00 51.00 119 GLU A CA 1
ATOM 862 C C . GLU A 1 119 ? -6.972 9.137 -16.562 1.00 51.00 119 GLU A C 1
ATOM 864 O O . GLU A 1 119 ? -6.639 10.328 -16.592 1.00 51.00 119 GLU A O 1
ATOM 869 N N . SER A 1 120 ? -6.128 8.164 -16.940 1.00 52.44 120 SER A N 1
ATOM 870 C CA . SER A 1 120 ? -4.952 8.405 -17.784 1.00 52.44 120 SER A CA 1
ATOM 871 C C . SER A 1 120 ? -5.396 8.916 -19.167 1.00 52.44 120 SER A C 1
ATOM 873 O O . SER A 1 120 ? -5.488 8.150 -20.124 1.00 52.44 120 SER A O 1
ATOM 875 N N . ASP A 1 121 ? -5.721 10.203 -19.286 1.00 50.06 121 ASP A N 1
ATOM 876 C CA . ASP A 1 121 ? -5.944 10.838 -20.589 1.00 50.06 121 ASP A CA 1
ATOM 877 C C . ASP A 1 121 ? -4.666 10.679 -21.435 1.00 50.06 121 ASP A C 1
ATOM 879 O O . ASP A 1 121 ? -3.557 10.902 -20.939 1.00 50.06 121 ASP A O 1
ATOM 883 N N . ALA A 1 122 ? -4.797 10.297 -22.707 1.00 50.16 122 ALA A N 1
ATOM 884 C CA . ALA A 1 122 ? -3.681 10.157 -23.645 1.00 50.16 122 ALA A CA 1
ATOM 885 C C . ALA A 1 122 ? -2.798 11.420 -23.707 1.00 50.16 122 ALA A C 1
ATOM 887 O O . ALA A 1 122 ? -1.586 11.323 -23.899 1.00 50.16 122 ALA A O 1
ATOM 888 N N . THR A 1 123 ? -3.385 12.594 -23.465 1.00 51.72 123 THR A N 1
ATOM 889 C CA . THR A 1 123 ? -2.676 13.882 -23.394 1.00 51.72 123 THR A CA 1
ATOM 890 C C . THR A 1 123 ? -1.887 14.043 -22.085 1.00 51.72 123 THR A C 1
ATOM 892 O O . THR A 1 123 ? -0.802 14.626 -22.060 1.00 51.72 123 THR A O 1
ATOM 895 N N . ALA A 1 124 ? -2.399 13.488 -20.981 1.00 54.88 124 ALA A N 1
ATOM 896 C CA . ALA A 1 124 ? -1.709 13.443 -19.693 1.00 54.88 124 ALA A CA 1
ATOM 897 C C . ALA A 1 124 ? -0.591 12.388 -19.684 1.00 54.88 124 ALA A C 1
ATOM 899 O O . ALA A 1 124 ? 0.459 12.631 -19.095 1.00 54.88 124 ALA A O 1
ATOM 900 N N . ALA A 1 125 ? -0.777 11.272 -20.395 1.00 57.25 125 ALA A N 1
ATOM 901 C CA . ALA A 1 125 ? 0.172 10.167 -20.525 1.00 57.25 125 ALA A CA 1
ATOM 902 C C . ALA A 1 125 ? 1.506 10.564 -21.180 1.00 57.25 125 ALA A C 1
ATOM 904 O O . ALA A 1 125 ? 2.526 9.919 -20.945 1.00 57.25 125 ALA A O 1
ATOM 905 N N . THR A 1 126 ? 1.528 11.618 -21.999 1.00 63.06 126 THR A N 1
ATOM 906 C CA . THR A 1 126 ? 2.754 12.163 -22.612 1.00 63.06 126 THR A CA 1
ATOM 907 C C . THR A 1 126 ? 3.402 13.269 -21.778 1.00 63.06 126 THR A C 1
ATOM 909 O O . THR A 1 126 ? 4.478 13.751 -22.125 1.00 63.06 126 THR A O 1
ATOM 912 N N . SER A 1 127 ? 2.772 13.689 -20.677 1.00 68.00 127 SER A N 1
ATOM 913 C CA . SER A 1 127 ? 3.301 14.746 -19.817 1.00 68.00 127 SER A CA 1
ATOM 914 C C . SER A 1 127 ? 4.523 14.259 -19.030 1.00 68.00 127 SER A C 1
ATOM 916 O O . SER A 1 127 ? 4.465 13.194 -18.409 1.00 68.00 127 SER A O 1
ATOM 918 N N . PRO A 1 128 ? 5.597 15.062 -18.917 1.00 63.84 128 PRO A N 1
ATOM 919 C CA . PRO A 1 128 ? 6.707 14.754 -18.014 1.00 63.84 128 PRO A CA 1
ATOM 920 C C . PRO A 1 128 ? 6.294 14.794 -16.533 1.00 63.84 128 PRO A C 1
ATOM 922 O O . PRO A 1 128 ? 7.046 14.344 -15.675 1.00 63.84 128 PRO A O 1
ATOM 925 N N . ARG A 1 129 ? 5.101 15.331 -16.227 1.00 71.44 129 ARG A N 1
ATOM 926 C CA . ARG A 1 129 ? 4.487 15.327 -14.889 1.00 71.44 129 ARG A CA 1
ATOM 927 C C . ARG A 1 129 ? 3.555 14.139 -14.651 1.00 71.44 129 ARG A C 1
ATOM 929 O O . ARG A 1 129 ? 2.959 14.059 -13.585 1.00 71.44 129 ARG A O 1
ATOM 936 N N . SER A 1 130 ? 3.380 13.267 -15.641 1.00 77.69 130 SER A N 1
ATOM 937 C CA . SER A 1 130 ? 2.612 12.037 -15.470 1.00 77.69 130 SER A CA 1
ATOM 938 C C . SER A 1 130 ? 3.262 11.152 -14.414 1.00 77.69 130 SER A C 1
ATOM 940 O O . SER A 1 130 ? 4.487 11.099 -14.350 1.00 77.69 130 SER A O 1
ATOM 942 N N . GLU A 1 131 ? 2.469 10.461 -13.603 1.00 82.44 131 GLU A N 1
ATOM 943 C CA . GLU A 1 131 ? 2.953 9.585 -12.534 1.00 82.44 131 GLU A CA 1
ATOM 944 C C . GLU A 1 131 ? 1.905 8.538 -12.134 1.00 82.44 131 GLU A C 1
ATOM 946 O O . GLU A 1 131 ? 0.713 8.686 -12.409 1.00 82.44 131 GLU A O 1
ATOM 951 N N . ALA A 1 132 ? 2.370 7.491 -11.456 1.00 88.38 132 ALA A N 1
ATOM 952 C CA . ALA A 1 132 ? 1.557 6.593 -10.643 1.00 88.38 132 ALA A CA 1
ATOM 953 C C . ALA A 1 132 ? 2.398 6.242 -9.412 1.00 88.38 132 ALA A C 1
ATOM 955 O O . ALA A 1 132 ? 3.451 5.620 -9.540 1.00 88.38 132 ALA A O 1
ATOM 956 N N . ARG A 1 133 ? 1.997 6.701 -8.221 1.00 86.25 133 ARG A N 1
ATOM 957 C CA . ARG A 1 133 ? 2.921 6.812 -7.071 1.00 86.25 133 ARG A CA 1
ATOM 958 C C . ARG A 1 133 ? 2.957 5.581 -6.182 1.00 86.25 133 ARG A C 1
ATOM 960 O O . ARG A 1 133 ? 3.730 5.507 -5.231 1.00 86.25 133 ARG A O 1
ATOM 967 N N . SER A 1 134 ? 2.072 4.629 -6.413 1.00 91.38 134 SER A N 1
ATOM 968 C CA . SER A 1 134 ? 1.977 3.444 -5.580 1.00 91.38 134 SER A CA 1
ATOM 969 C C . SER A 1 134 ? 1.275 2.347 -6.337 1.00 91.38 134 SER A C 1
ATOM 971 O O . SER A 1 134 ? 0.394 2.611 -7.155 1.00 91.38 134 SER A O 1
ATOM 973 N N . MET A 1 135 ? 1.623 1.112 -6.008 1.00 94.88 135 MET A N 1
ATOM 974 C CA . MET A 1 135 ? 0.946 -0.051 -6.540 1.00 94.88 135 MET A CA 1
ATOM 975 C C . MET A 1 135 ? 1.100 -1.256 -5.623 1.00 94.88 135 MET A C 1
ATOM 977 O O . MET A 1 135 ? 1.955 -1.265 -4.739 1.00 94.88 135 MET A O 1
ATOM 981 N N . ARG A 1 136 ? 0.278 -2.272 -5.861 1.00 96.12 136 ARG A N 1
ATOM 982 C CA . ARG A 1 136 ? 0.421 -3.588 -5.250 1.00 96.12 136 ARG A CA 1
ATOM 983 C C . ARG A 1 136 ? -0.139 -4.654 -6.174 1.00 96.12 136 ARG A C 1
ATOM 985 O O . ARG A 1 136 ? -1.179 -4.435 -6.794 1.00 96.12 136 ARG A O 1
ATOM 992 N N . VAL A 1 137 ? 0.535 -5.799 -6.232 1.00 97.69 137 VAL A N 1
ATOM 993 C CA . VAL A 1 137 ? 0.086 -6.969 -6.994 1.00 97.69 137 VAL A CA 1
ATOM 994 C C . VAL A 1 137 ? -0.289 -8.089 -6.035 1.00 97.69 137 VAL A C 1
ATOM 996 O O . VAL A 1 137 ? 0.422 -8.331 -5.060 1.00 97.69 137 VAL A O 1
ATOM 999 N N . CYS A 1 138 ? -1.404 -8.758 -6.314 1.00 96.62 138 CYS A N 1
ATOM 1000 C CA . CYS A 1 138 ? -1.851 -9.941 -5.592 1.00 96.62 138 CYS A CA 1
ATOM 1001 C C . CYS A 1 138 ? -2.274 -11.036 -6.572 1.00 96.62 138 CYS A C 1
ATOM 1003 O O . CYS A 1 138 ? -2.915 -10.764 -7.590 1.00 96.62 138 CYS A O 1
ATOM 1005 N N . GLU A 1 139 ? -1.952 -12.283 -6.234 1.00 96.12 139 GLU A N 1
ATOM 1006 C CA . GLU A 1 139 ? -2.524 -13.450 -6.900 1.00 96.12 139 GLU A CA 1
ATOM 1007 C C . GLU A 1 139 ? -3.938 -13.711 -6.371 1.00 96.12 139 GLU A C 1
ATOM 1009 O O . GLU A 1 139 ? -4.161 -13.708 -5.161 1.00 96.12 139 GLU A O 1
ATOM 1014 N N . ARG A 1 140 ? -4.895 -13.934 -7.273 1.00 93.88 140 ARG A N 1
ATOM 1015 C CA . ARG A 1 140 ? -6.305 -14.209 -6.982 1.00 93.88 140 ARG A CA 1
ATOM 1016 C C . ARG A 1 140 ? -6.839 -15.209 -7.999 1.00 93.88 140 ARG A C 1
ATOM 1018 O O . ARG A 1 140 ? -6.836 -14.919 -9.192 1.00 93.88 140 ARG A O 1
ATOM 1025 N N . ASN A 1 141 ? -7.334 -16.360 -7.542 1.00 91.12 141 ASN A N 1
ATOM 1026 C CA . ASN A 1 141 ? -7.919 -17.397 -8.406 1.00 91.12 141 ASN A CA 1
ATOM 1027 C C . ASN A 1 141 ? -7.010 -17.758 -9.603 1.00 91.12 141 ASN A C 1
ATOM 1029 O O . ASN A 1 141 ? -7.460 -17.770 -10.748 1.00 91.12 141 ASN A O 1
ATOM 1033 N N . SER A 1 142 ? -5.716 -17.981 -9.334 1.00 93.31 142 SER A N 1
ATOM 1034 C CA . SER A 1 142 ? -4.677 -18.291 -10.338 1.00 93.31 142 SER A CA 1
ATOM 1035 C C . SER A 1 142 ? -4.436 -17.209 -11.402 1.00 93.31 142 SER A C 1
ATOM 1037 O O . SER A 1 142 ? -3.810 -17.468 -12.430 1.00 93.31 142 SER A O 1
ATOM 1039 N N . LYS A 1 143 ? -4.911 -15.988 -11.158 1.00 97.00 143 LYS A N 1
ATOM 1040 C CA . LYS A 1 143 ? -4.603 -14.781 -11.926 1.00 97.00 143 LYS A CA 1
ATOM 1041 C C . LYS A 1 143 ? -3.831 -13.792 -11.069 1.00 97.00 143 LYS A C 1
ATOM 1043 O O . LYS A 1 143 ? -3.882 -13.858 -9.845 1.00 97.00 143 LYS A O 1
ATOM 1048 N N . PHE A 1 144 ? -3.177 -12.829 -11.703 1.00 98.44 144 PHE A N 1
ATOM 1049 C CA . PHE A 1 144 ? -2.486 -11.745 -11.011 1.00 98.44 144 PHE A CA 1
ATOM 1050 C C . PHE A 1 144 ? -3.184 -10.429 -11.297 1.00 98.44 144 PHE A C 1
ATOM 1052 O O . PHE A 1 144 ? -3.431 -10.093 -12.453 1.00 98.44 144 PHE A O 1
ATOM 1059 N N . TYR A 1 145 ? -3.478 -9.672 -10.246 1.00 98.62 145 TYR A N 1
ATOM 1060 C CA . TYR A 1 145 ? -4.103 -8.363 -10.362 1.00 98.62 145 TYR A CA 1
ATOM 1061 C C . TYR A 1 145 ? -3.232 -7.306 -9.715 1.00 98.62 145 TYR A C 1
ATOM 1063 O O . TYR A 1 145 ? -2.707 -7.502 -8.620 1.00 98.62 145 TYR A O 1
ATOM 1071 N N . MET A 1 146 ? -3.112 -6.170 -10.388 1.00 98.38 146 MET A N 1
ATOM 1072 C CA . MET A 1 146 ? -2.418 -4.995 -9.894 1.00 98.38 146 MET A CA 1
ATOM 1073 C C . MET A 1 146 ? -3.429 -3.895 -9.615 1.00 98.38 146 MET A C 1
ATOM 1075 O O . MET A 1 146 ? -4.169 -3.506 -10.513 1.00 98.38 146 MET A O 1
ATOM 1079 N N . ILE A 1 147 ? -3.400 -3.340 -8.409 1.00 97.75 147 ILE A N 1
ATOM 1080 C CA . ILE A 1 147 ? -4.006 -2.042 -8.118 1.00 97.75 147 ILE A CA 1
ATOM 1081 C C . ILE A 1 147 ? -2.908 -0.979 -8.143 1.00 97.75 147 ILE A C 1
ATOM 1083 O O . ILE A 1 147 ? -1.839 -1.174 -7.561 1.00 97.75 147 ILE A O 1
ATOM 1087 N N . ARG A 1 148 ? -3.154 0.145 -8.817 1.00 94.75 148 ARG A N 1
ATOM 1088 C CA . ARG A 1 148 ? -2.224 1.279 -8.881 1.00 94.75 148 ARG A CA 1
ATOM 1089 C C . ARG A 1 148 ? -2.930 2.602 -8.632 1.00 94.75 148 ARG A C 1
ATOM 1091 O O . ARG A 1 148 ? -4.095 2.776 -8.983 1.00 94.75 148 ARG A O 1
ATOM 1098 N N . GLN A 1 149 ? -2.216 3.525 -8.003 1.00 92.06 149 GLN A N 1
ATOM 1099 C CA . GLN A 1 149 ? -2.741 4.821 -7.604 1.00 92.06 149 GLN A CA 1
ATOM 1100 C C . GLN A 1 149 ? -2.487 5.850 -8.702 1.00 92.06 149 GLN A C 1
ATOM 1102 O O . GLN A 1 149 ? -1.378 5.940 -9.226 1.00 92.06 149 GLN A O 1
ATOM 1107 N N . MET A 1 150 ? -3.512 6.653 -8.985 1.00 87.19 150 MET A N 1
ATOM 1108 C CA . MET A 1 150 ? -3.478 7.756 -9.943 1.00 87.19 150 MET A CA 1
ATOM 1109 C C . MET A 1 150 ? -3.714 9.077 -9.193 1.00 87.19 150 MET A C 1
ATOM 1111 O O . MET A 1 150 ? -4.796 9.229 -8.605 1.00 87.19 150 MET A O 1
ATOM 1115 N N . PRO A 1 151 ? -2.756 10.026 -9.154 1.00 80.75 151 PRO A N 1
ATOM 1116 C CA . PRO A 1 151 ? -2.889 11.287 -8.417 1.00 80.75 151 PRO A CA 1
ATOM 1117 C C . PRO A 1 151 ? -4.169 12.040 -8.763 1.00 80.75 151 PRO A C 1
ATOM 1119 O O . PRO A 1 151 ? -4.491 12.250 -9.931 1.00 80.75 151 PRO A O 1
ATOM 1122 N N . GLN A 1 152 ? -4.877 12.461 -7.711 1.00 80.56 152 GLN A N 1
ATOM 1123 C CA . GLN A 1 152 ? -6.110 13.260 -7.776 1.00 80.56 152 GLN A CA 1
ATOM 1124 C C . GLN A 1 152 ? -7.231 12.657 -8.640 1.00 80.56 152 GLN A C 1
ATOM 1126 O O . GLN A 1 152 ? -8.162 13.367 -8.995 1.00 80.56 152 GLN A O 1
ATOM 1131 N N . ALA A 1 153 ? -7.152 11.368 -8.973 1.00 83.19 153 ALA A N 1
ATOM 1132 C CA . ALA A 1 153 ? -8.101 10.722 -9.871 1.00 83.19 153 ALA A CA 1
ATOM 1133 C C . ALA A 1 153 ? -8.736 9.499 -9.203 1.00 83.19 153 ALA A C 1
ATOM 1135 O O . ALA A 1 153 ? -9.950 9.440 -9.044 1.00 83.19 153 ALA A O 1
ATOM 1136 N N . GLY A 1 154 ? -7.923 8.541 -8.747 1.00 90.44 154 GLY A N 1
ATOM 1137 C CA . GLY A 1 154 ? -8.448 7.303 -8.173 1.00 90.44 154 GLY A CA 1
ATOM 1138 C C . GLY A 1 154 ? -7.436 6.166 -8.164 1.00 90.44 154 GLY A C 1
ATOM 1139 O O . GLY A 1 154 ? -6.225 6.395 -8.107 1.00 90.44 154 GLY A O 1
ATOM 1140 N N . TYR A 1 155 ? -7.949 4.940 -8.243 1.00 94.38 155 TYR A N 1
ATOM 1141 C CA . TYR A 1 155 ? -7.167 3.707 -8.250 1.00 94.38 155 TYR A CA 1
ATOM 1142 C C . TYR A 1 155 ? -7.615 2.802 -9.390 1.00 94.38 155 TYR A C 1
ATOM 1144 O O . TYR A 1 155 ? -8.777 2.408 -9.463 1.00 94.38 155 TYR A O 1
ATOM 1152 N N . GLU A 1 156 ? -6.694 2.466 -10.285 1.00 95.25 156 GLU A N 1
ATOM 1153 C CA . GLU A 1 156 ? -6.953 1.553 -11.396 1.00 95.25 156 GLU A CA 1
ATOM 1154 C C . GLU A 1 156 ? -6.572 0.130 -11.017 1.00 95.25 156 GLU A C 1
ATOM 1156 O O . GLU A 1 156 ? -5.559 -0.090 -10.351 1.00 95.25 156 GLU A O 1
ATOM 1161 N N . ILE A 1 157 ? -7.364 -0.831 -11.483 1.00 98.00 157 ILE A N 1
ATOM 1162 C CA . ILE A 1 157 ? -7.120 -2.256 -11.283 1.00 98.00 157 ILE A CA 1
ATOM 1163 C C . ILE A 1 157 ? -6.920 -2.908 -12.646 1.00 98.00 157 ILE A C 1
ATOM 1165 O O . ILE A 1 157 ? -7.745 -2.744 -13.545 1.00 98.00 157 ILE A O 1
ATOM 1169 N N . TYR A 1 158 ? -5.830 -3.655 -12.788 1.00 98.56 158 TYR A N 1
ATOM 1170 C CA . TYR A 1 158 ? -5.442 -4.368 -14.000 1.00 98.56 158 TYR A CA 1
ATOM 1171 C C . TYR A 1 158 ? -5.324 -5.868 -13.732 1.00 98.56 158 TYR A C 1
ATOM 1173 O O . TYR A 1 158 ? -4.762 -6.260 -12.713 1.00 98.56 158 TYR A O 1
ATOM 1181 N N . ASP A 1 159 ? -5.779 -6.696 -14.670 1.00 98.56 159 ASP A N 1
ATOM 1182 C CA . ASP A 1 159 ? -5.324 -8.083 -14.803 1.00 98.56 159 ASP A CA 1
ATOM 1183 C C . ASP A 1 159 ? -3.928 -8.042 -15.448 1.00 98.56 159 ASP A C 1
ATOM 1185 O O . ASP A 1 159 ? -3.752 -7.545 -16.563 1.00 98.56 159 ASP A O 1
ATOM 1189 N N . VAL A 1 160 ? -2.928 -8.506 -14.703 1.00 98.62 160 VAL A N 1
ATOM 1190 C CA . VAL A 1 160 ? -1.508 -8.557 -15.081 1.00 98.62 160 VAL A CA 1
ATOM 1191 C C . VAL A 1 160 ? -0.994 -9.996 -15.142 1.00 98.62 160 VAL A C 1
ATOM 1193 O O . VAL A 1 160 ? 0.214 -10.234 -15.072 1.00 98.62 160 VAL A O 1
ATOM 1196 N N . THR A 1 161 ? -1.904 -10.966 -15.295 1.00 98.31 161 THR A N 1
ATOM 1197 C CA . THR A 1 161 ? -1.558 -12.386 -15.469 1.00 98.31 161 THR A CA 1
ATOM 1198 C C . THR A 1 161 ? -0.611 -12.582 -16.654 1.00 98.31 161 THR A C 1
ATOM 1200 O O . THR A 1 161 ? 0.326 -13.375 -16.576 1.00 98.31 161 THR A O 1
ATOM 1203 N N . VAL A 1 162 ? -0.815 -11.808 -17.726 1.00 98.06 162 VAL A N 1
ATOM 1204 C CA . VAL A 1 162 ? 0.134 -11.653 -18.834 1.00 98.06 162 VAL A CA 1
ATOM 1205 C C . VAL A 1 162 ? 0.819 -10.287 -18.679 1.00 98.06 162 VAL A C 1
ATOM 1207 O O . VAL A 1 162 ? 0.261 -9.281 -19.119 1.00 98.06 162 VAL A O 1
ATOM 1210 N N . PRO A 1 163 ? 1.997 -10.203 -18.031 1.00 98.00 163 PRO A N 1
ATOM 1211 C CA . PRO A 1 163 ? 2.629 -8.923 -17.694 1.00 98.00 163 PRO A CA 1
ATOM 1212 C C . PRO A 1 163 ? 3.065 -8.107 -18.923 1.00 98.00 163 PRO A C 1
ATOM 1214 O O . PRO A 1 163 ? 3.245 -6.897 -18.822 1.00 98.00 163 PRO A O 1
ATOM 1217 N N . GLU A 1 164 ? 3.204 -8.743 -20.088 1.00 98.06 164 GLU A N 1
ATOM 1218 C CA . GLU A 1 164 ? 3.437 -8.090 -21.381 1.00 98.06 164 GLU A CA 1
ATOM 1219 C C . GLU A 1 164 ? 2.204 -7.346 -21.916 1.00 98.06 164 GLU A C 1
ATOM 1221 O O . GLU A 1 164 ? 2.347 -6.437 -22.731 1.00 98.06 164 GLU A O 1
ATOM 1226 N N . ASN A 1 165 ? 0.998 -7.730 -21.485 1.00 98.00 165 ASN A N 1
ATOM 1227 C CA . ASN A 1 165 ? -0.260 -7.149 -21.949 1.00 98.00 165 ASN A CA 1
ATOM 1228 C C . ASN A 1 165 ? -1.255 -6.938 -20.790 1.00 98.00 165 ASN A C 1
ATOM 1230 O O . ASN A 1 165 ? -2.246 -7.668 -20.693 1.00 98.00 165 ASN A O 1
ATOM 1234 N N . PRO A 1 166 ? -1.010 -5.957 -19.900 1.00 98.00 166 PRO A N 1
ATOM 1235 C CA . PRO A 1 166 ? -1.933 -5.633 -18.817 1.00 98.00 166 PRO A CA 1
ATOM 1236 C C . PRO A 1 166 ? -3.295 -5.166 -19.337 1.00 98.00 166 PRO A C 1
ATOM 1238 O O . PRO A 1 166 ? -3.371 -4.296 -20.206 1.00 98.00 166 PRO A O 1
ATOM 1241 N N . VAL A 1 167 ? -4.379 -5.667 -18.744 1.00 97.94 167 VAL A N 1
ATOM 1242 C CA . VAL A 1 167 ? -5.754 -5.313 -19.132 1.00 97.94 167 VAL A CA 1
ATOM 1243 C C . VAL A 1 167 ? -6.442 -4.590 -17.982 1.00 97.94 167 VAL A C 1
ATOM 1245 O O . VAL A 1 167 ? -6.571 -5.157 -16.903 1.00 97.94 167 VAL A O 1
ATOM 1248 N N . LYS A 1 168 ? -6.906 -3.351 -18.191 1.00 96.88 168 LYS A N 1
ATOM 1249 C CA . LYS A 1 168 ? -7.674 -2.608 -17.175 1.00 96.88 168 LYS A CA 1
ATOM 1250 C C . LYS A 1 168 ? -9.012 -3.314 -16.934 1.00 96.88 168 LYS A C 1
ATOM 1252 O O . LYS A 1 168 ? -9.713 -3.654 -17.884 1.00 96.88 168 LYS A O 1
ATOM 1257 N N . LYS A 1 169 ? -9.352 -3.545 -15.669 1.00 97.69 169 LYS A N 1
ATOM 1258 C CA . LYS A 1 169 ? -10.537 -4.302 -15.236 1.00 97.69 169 LYS A CA 1
ATOM 1259 C C . LYS A 1 169 ? -11.529 -3.453 -14.467 1.00 97.69 169 LYS A C 1
ATOM 1261 O O . LYS A 1 169 ? -12.724 -3.572 -14.697 1.00 97.69 169 LYS A O 1
ATOM 1266 N N . ALA A 1 170 ? -11.030 -2.587 -13.596 1.00 96.69 170 ALA A N 1
ATOM 1267 C CA . ALA A 1 170 ? -11.865 -1.708 -12.799 1.00 96.69 170 ALA A CA 1
ATOM 1268 C C . ALA A 1 170 ? -11.151 -0.388 -12.512 1.00 96.69 170 ALA A C 1
ATOM 1270 O O . ALA A 1 170 ? -9.933 -0.249 -12.683 1.00 96.69 170 ALA A O 1
ATOM 1271 N N . TYR A 1 171 ? -11.933 0.589 -12.071 1.00 94.50 171 TYR A N 1
ATOM 1272 C CA . TYR A 1 171 ? -11.438 1.891 -11.668 1.00 94.50 171 TYR A CA 1
ATOM 1273 C C . TYR A 1 171 ? -12.268 2.430 -10.504 1.00 94.50 171 TYR A C 1
ATOM 1275 O O . TYR A 1 171 ? -13.482 2.582 -10.614 1.00 94.50 171 TYR A O 1
ATOM 1283 N N . ILE A 1 172 ? -11.606 2.685 -9.377 1.00 94.81 172 ILE A N 1
ATOM 1284 C CA . ILE A 1 172 ? -12.214 3.219 -8.160 1.00 94.81 172 ILE A CA 1
ATOM 1285 C C . ILE A 1 172 ? -11.944 4.723 -8.127 1.00 94.81 172 ILE A C 1
ATOM 1287 O O . ILE A 1 172 ? -10.801 5.140 -7.929 1.00 94.81 172 ILE A O 1
ATOM 1291 N N . PHE A 1 173 ? -12.989 5.530 -8.298 1.00 91.88 173 PHE A N 1
ATOM 1292 C CA . PHE A 1 173 ? -12.917 6.992 -8.317 1.00 91.88 173 PHE A CA 1
ATOM 1293 C C . PHE A 1 173 ? -14.204 7.614 -7.771 1.00 91.88 173 PHE A C 1
ATOM 1295 O O . PHE A 1 173 ? -15.247 6.964 -7.764 1.00 91.88 173 PHE A O 1
ATOM 1302 N N . ASP A 1 174 ? -14.116 8.877 -7.360 1.00 88.62 174 ASP A N 1
ATOM 1303 C CA . ASP A 1 174 ? -15.270 9.737 -7.110 1.00 88.62 174 ASP A CA 1
ATOM 1304 C C . ASP A 1 174 ? -15.150 10.994 -7.977 1.00 88.62 174 ASP A C 1
ATOM 1306 O O . ASP A 1 174 ? -14.053 11.475 -8.284 1.00 88.62 174 ASP A O 1
ATOM 1310 N N . VAL A 1 175 ? -16.292 11.572 -8.342 1.00 83.38 175 VAL A N 1
ATOM 1311 C CA . VAL A 1 175 ? -16.325 12.907 -8.947 1.00 83.38 175 VAL A CA 1
ATOM 1312 C C . VAL A 1 175 ? -15.823 13.921 -7.917 1.00 83.38 175 VAL A C 1
ATOM 1314 O O . VAL A 1 175 ? -16.276 13.932 -6.777 1.00 83.38 175 VAL A O 1
ATOM 1317 N N . GLY A 1 176 ? -14.890 14.786 -8.320 1.00 82.38 176 GLY A N 1
ATOM 1318 C CA . GLY A 1 176 ? -14.288 15.768 -7.415 1.00 82.38 176 GLY A CA 1
ATOM 1319 C C . GLY A 1 176 ? -13.164 15.201 -6.545 1.00 82.38 176 GLY A C 1
ATOM 1320 O O . GLY A 1 176 ? -12.853 15.788 -5.507 1.00 82.38 176 GLY A O 1
ATOM 1321 N N . GLN A 1 177 ? -12.549 14.077 -6.933 1.00 86.69 177 GLN A N 1
ATOM 1322 C CA . GLN A 1 177 ? -11.342 13.583 -6.274 1.00 86.69 177 GLN A CA 1
ATOM 1323 C C . GLN A 1 177 ? -10.253 14.665 -6.258 1.00 86.69 177 GLN A C 1
ATOM 1325 O O . GLN A 1 177 ? -9.941 15.280 -7.273 1.00 86.69 177 GLN A O 1
ATOM 1330 N N . THR A 1 178 ? -9.666 14.903 -5.086 1.00 85.12 178 THR A N 1
ATOM 1331 C CA . THR A 1 178 ? -8.620 15.924 -4.893 1.00 85.12 178 THR A CA 1
ATOM 1332 C C . THR A 1 178 ? -7.319 15.348 -4.359 1.00 85.12 178 THR A C 1
ATOM 1334 O O . THR A 1 178 ? -6.269 15.974 -4.496 1.00 85.12 178 THR A O 1
ATOM 1337 N N . ASN A 1 179 ? -7.347 14.160 -3.747 1.00 85.81 179 ASN A N 1
ATOM 1338 C CA . ASN A 1 179 ? -6.133 13.497 -3.288 1.00 85.81 179 ASN A CA 1
ATOM 1339 C C . ASN A 1 179 ? -6.286 11.973 -3.260 1.00 85.81 179 ASN A C 1
ATOM 1341 O O . ASN A 1 179 ? -7.276 11.437 -2.772 1.00 85.81 179 ASN A O 1
ATOM 1345 N N . THR A 1 180 ? -5.269 11.290 -3.760 1.00 84.44 180 THR A N 1
ATOM 1346 C CA . THR A 1 180 ? -4.995 9.860 -3.584 1.00 84.44 180 THR A CA 1
ATOM 1347 C C . THR A 1 180 ? -3.481 9.748 -3.416 1.00 84.44 180 THR A C 1
ATOM 1349 O O . THR A 1 180 ? -2.756 10.635 -3.884 1.00 84.44 180 THR A O 1
ATOM 1352 N N . HIS A 1 181 ? -2.973 8.701 -2.758 1.00 80.94 181 HIS A N 1
ATOM 1353 C CA . HIS A 1 181 ? -1.524 8.623 -2.538 1.00 80.94 181 HIS A CA 1
ATOM 1354 C C . HIS A 1 181 ? -0.946 7.206 -2.505 1.00 80.94 181 HIS A C 1
ATOM 1356 O O . HIS A 1 181 ? -0.262 6.797 -3.442 1.00 80.94 181 HIS A O 1
ATOM 1362 N N . LYS A 1 182 ? -1.191 6.459 -1.426 1.00 89.56 182 LYS A N 1
ATOM 1363 C CA . LYS A 1 182 ? -0.605 5.130 -1.189 1.00 89.56 182 LYS A CA 1
ATOM 1364 C C . LYS A 1 182 ? -1.623 4.018 -1.386 1.00 89.56 182 LYS A C 1
ATOM 1366 O O . LYS A 1 182 ? -2.800 4.286 -1.570 1.00 89.56 182 LYS A O 1
ATOM 1371 N N . ILE A 1 183 ? -1.169 2.770 -1.368 1.00 92.19 183 ILE A N 1
ATOM 1372 C CA . ILE A 1 183 ? -2.054 1.606 -1.397 1.00 92.19 183 ILE A CA 1
ATOM 1373 C C . ILE A 1 183 ? -1.497 0.533 -0.484 1.00 92.19 183 ILE A C 1
ATOM 1375 O O . ILE A 1 183 ? -0.334 0.158 -0.625 1.00 92.19 183 ILE A O 1
ATOM 1379 N N . ASN A 1 184 ? -2.374 -0.063 0.319 1.00 94.12 184 ASN A N 1
ATOM 1380 C CA . ASN A 1 184 ? -2.160 -1.408 0.830 1.00 94.12 184 ASN A CA 1
ATOM 1381 C C . ASN A 1 184 ? -3.344 -2.286 0.455 1.00 94.12 184 ASN A C 1
ATOM 1383 O O . ASN A 1 184 ? -4.489 -1.841 0.467 1.00 94.12 184 ASN A O 1
ATOM 1387 N N . TRP A 1 185 ? -3.052 -3.544 0.144 1.00 95.94 185 TRP A N 1
ATOM 1388 C CA . TRP A 1 185 ? -4.042 -4.542 -0.228 1.00 95.94 185 TRP A CA 1
ATOM 1389 C C . TRP A 1 185 ? -3.652 -5.900 0.352 1.00 95.94 185 TRP A C 1
ATOM 1391 O O . TRP A 1 185 ? -2.546 -6.392 0.146 1.00 95.94 185 TRP A O 1
ATOM 1401 N N . GLU A 1 186 ? -4.548 -6.499 1.116 1.00 95.19 186 GLU A N 1
ATOM 1402 C CA . GLU A 1 186 ? -4.397 -7.843 1.652 1.00 95.19 186 GLU A CA 1
ATOM 1403 C C . GLU A 1 186 ? -4.669 -8.873 0.553 1.00 95.19 186 GLU A C 1
ATOM 1405 O O . GLU A 1 186 ? -5.808 -9.024 0.121 1.00 95.19 186 GLU A O 1
ATOM 1410 N N . CYS A 1 187 ? -3.640 -9.591 0.099 1.00 93.06 187 CYS A N 1
ATOM 1411 C CA . CYS A 1 187 ? -3.800 -10.563 -0.987 1.00 93.06 187 CYS A CA 1
ATOM 1412 C C . CYS A 1 187 ? -4.620 -11.794 -0.578 1.00 93.06 187 CYS A C 1
ATOM 1414 O O . CYS A 1 187 ? -5.316 -12.375 -1.410 1.00 93.06 187 CYS A O 1
ATOM 1416 N N . GLU A 1 188 ? -4.565 -12.187 0.694 1.00 91.94 188 GLU A N 1
ATOM 1417 C CA . GLU A 1 188 ? -5.352 -13.302 1.222 1.00 91.94 188 GLU A CA 1
ATOM 1418 C C . GLU A 1 188 ? -6.817 -12.909 1.430 1.00 91.94 188 GLU A C 1
ATOM 1420 O O . GLU A 1 188 ? -7.156 -11.736 1.590 1.00 91.94 188 GLU A O 1
ATOM 1425 N N . THR A 1 189 ? -7.693 -13.912 1.451 1.00 92.44 189 THR A N 1
ATOM 1426 C CA . THR A 1 189 ? -9.068 -13.751 1.930 1.00 92.44 189 THR A CA 1
ATOM 1427 C C . THR A 1 189 ? -9.170 -14.031 3.421 1.00 92.44 189 THR A C 1
ATOM 1429 O O . THR A 1 189 ? -8.654 -15.043 3.891 1.00 92.44 189 THR A O 1
ATOM 1432 N N . ASP A 1 190 ? -9.896 -13.188 4.148 1.00 93.00 190 ASP A N 1
ATOM 1433 C CA . ASP A 1 190 ? -10.299 -13.490 5.520 1.00 93.00 190 ASP A CA 1
ATOM 1434 C C . ASP A 1 190 ? -11.428 -14.537 5.583 1.00 93.00 190 ASP A C 1
ATOM 1436 O O . ASP A 1 190 ? -11.943 -15.000 4.562 1.00 93.00 190 ASP A O 1
ATOM 1440 N N . ALA A 1 191 ? -11.833 -14.909 6.802 1.00 92.81 191 ALA A N 1
ATOM 1441 C CA . ALA A 1 191 ? -12.874 -15.911 7.044 1.00 92.81 191 ALA A CA 1
ATOM 1442 C C . ALA A 1 191 ? -14.260 -15.529 6.482 1.00 92.81 191 ALA A C 1
ATOM 1444 O O . ALA A 1 191 ? -15.113 -16.398 6.320 1.00 92.81 191 ALA A O 1
ATOM 1445 N N . LYS A 1 192 ? -14.488 -14.247 6.165 1.00 94.50 192 LYS A N 1
ATOM 1446 C CA . LYS A 1 192 ? -15.711 -13.742 5.520 1.00 94.50 192 LYS A CA 1
ATOM 1447 C C . LYS A 1 192 ? -15.556 -13.630 3.998 1.00 94.50 192 LYS A C 1
ATOM 1449 O O . LYS A 1 192 ? -16.425 -13.075 3.331 1.00 94.50 192 LYS A O 1
ATOM 1454 N N . GLY A 1 193 ? -14.454 -14.137 3.443 1.00 94.31 193 GLY A N 1
ATOM 1455 C CA . GLY A 1 193 ? -14.162 -14.106 2.015 1.00 94.31 193 GLY A CA 1
ATOM 1456 C C . GLY A 1 193 ? -13.695 -12.743 1.505 1.00 94.31 193 GLY A C 1
ATOM 1457 O O . GLY A 1 193 ? -13.737 -12.516 0.298 1.00 94.31 193 GLY A O 1
ATOM 1458 N N . ARG A 1 194 ? -13.259 -11.821 2.378 1.00 95.56 194 ARG A N 1
ATOM 1459 C CA . ARG A 1 194 ? -12.830 -10.471 1.976 1.00 95.56 194 ARG A CA 1
ATOM 1460 C C . ARG A 1 194 ? -11.327 -10.397 1.757 1.00 95.56 194 ARG A C 1
ATOM 1462 O O . ARG A 1 194 ? -10.563 -10.929 2.551 1.00 95.56 194 ARG A O 1
ATOM 1469 N N . SER A 1 195 ? -10.907 -9.666 0.732 1.00 96.12 195 SER A N 1
ATOM 1470 C CA . SER A 1 195 ? -9.509 -9.308 0.464 1.00 96.12 195 SER A CA 1
ATOM 1471 C C . SER A 1 19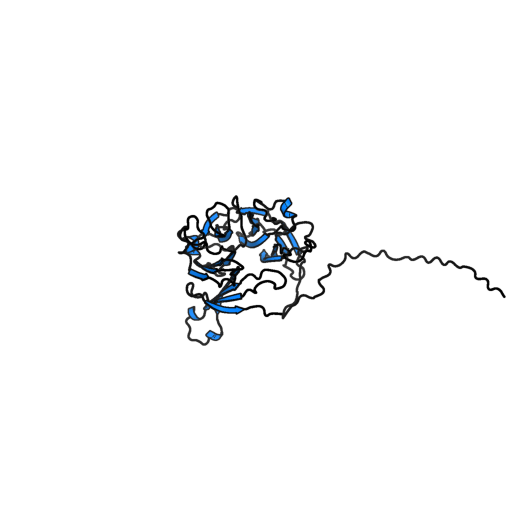5 ? -9.414 -7.792 0.446 1.00 96.12 195 SER A C 1
ATOM 1473 O O . SER A 1 195 ? -9.912 -7.148 -0.470 1.00 96.12 195 SER A O 1
ATOM 1475 N N . VAL A 1 196 ? -8.888 -7.199 1.512 1.00 97.81 196 VAL A N 1
ATOM 1476 C CA . VAL A 1 196 ? -9.204 -5.805 1.848 1.00 97.81 196 VAL A CA 1
ATOM 1477 C C . VAL A 1 196 ? -8.125 -4.843 1.370 1.00 97.81 196 VAL A C 1
ATOM 1479 O O . VAL A 1 196 ? -6.939 -5.045 1.627 1.00 97.81 196 VAL A O 1
ATOM 1482 N N . ALA A 1 197 ? -8.539 -3.779 0.686 1.00 97.81 197 ALA A N 1
ATOM 1483 C CA . ALA A 1 197 ? -7.689 -2.670 0.279 1.00 97.81 197 ALA A CA 1
ATOM 1484 C C . ALA A 1 197 ? -7.991 -1.407 1.092 1.00 97.81 197 ALA A C 1
ATOM 1486 O O . ALA A 1 197 ? -9.151 -1.050 1.301 1.00 97.81 197 ALA A O 1
ATOM 1487 N N . TYR A 1 198 ? -6.928 -0.716 1.502 1.00 97.62 198 TYR A N 1
ATOM 1488 C CA . TYR A 1 198 ? -6.963 0.515 2.288 1.00 97.62 198 TYR A CA 1
ATOM 1489 C C . TYR A 1 198 ? -6.382 1.645 1.445 1.00 97.62 198 TYR A C 1
ATOM 1491 O O . TYR A 1 198 ? -5.197 1.635 1.100 1.00 97.62 198 TYR A O 1
ATOM 1499 N N . LEU A 1 199 ? -7.238 2.595 1.077 1.00 97.00 199 LEU A N 1
ATOM 1500 C CA . LEU A 1 199 ? -6.931 3.606 0.075 1.00 97.00 199 LEU A CA 1
ATOM 1501 C C . LEU A 1 199 ? -7.019 5.001 0.712 1.00 97.00 199 LEU A C 1
ATOM 1503 O O . LEU A 1 199 ? -8.124 5.455 1.007 1.00 97.00 199 LEU A O 1
ATOM 1507 N N . PRO A 1 200 ? -5.897 5.712 0.932 1.00 95.25 200 PRO A N 1
ATOM 1508 C CA . PRO A 1 200 ? -5.910 7.132 1.260 1.00 95.25 200 PRO A CA 1
ATOM 1509 C C . PRO A 1 200 ? -6.680 7.930 0.206 1.00 95.25 200 PRO A C 1
ATOM 1511 O O . PRO A 1 200 ? -6.473 7.773 -1.002 1.00 95.25 200 PRO A O 1
ATOM 1514 N N . TRP A 1 201 ? -7.585 8.778 0.665 1.00 94.25 201 TRP A N 1
ATOM 1515 C CA . TRP A 1 201 ? -8.639 9.340 -0.157 1.00 94.25 201 TRP A CA 1
ATOM 1516 C C . TRP A 1 201 ? -9.016 10.744 0.299 1.00 94.25 201 TRP A C 1
ATOM 1518 O O . TRP A 1 201 ? -9.064 11.027 1.494 1.00 94.25 201 TRP A O 1
ATOM 1528 N N . ARG A 1 202 ? -9.314 11.629 -0.654 1.00 92.88 202 ARG A N 1
ATOM 1529 C CA . ARG A 1 202 ? -9.969 12.909 -0.391 1.00 92.88 202 ARG A CA 1
ATOM 1530 C C . ARG A 1 202 ? -10.782 13.348 -1.597 1.00 92.88 202 ARG A C 1
ATOM 1532 O O . ARG A 1 202 ? -10.221 13.549 -2.679 1.00 92.88 202 ARG A O 1
ATOM 1539 N N . THR A 1 203 ? -12.052 13.631 -1.369 1.00 91.50 203 THR A N 1
ATOM 1540 C CA . THR A 1 203 ? -12.963 14.173 -2.378 1.00 91.50 203 THR A CA 1
ATOM 1541 C C . THR A 1 203 ? -13.467 15.531 -1.910 1.00 91.50 203 THR A C 1
ATOM 1543 O O . THR A 1 203 ? -13.662 15.769 -0.722 1.00 91.50 203 THR A O 1
ATOM 1546 N N . GLY A 1 204 ? -13.613 16.477 -2.832 1.00 89.19 204 GLY A N 1
ATOM 1547 C CA . GLY A 1 204 ? -14.250 17.750 -2.521 1.00 89.19 204 GLY A CA 1
ATOM 1548 C C . GLY A 1 204 ? -15.752 17.562 -2.306 1.00 89.19 204 GLY A C 1
ATOM 1549 O O . GLY A 1 204 ? -16.413 16.932 -3.122 1.00 89.19 204 GLY A O 1
ATOM 1550 N N . GLY A 1 205 ? -16.299 18.145 -1.237 1.00 87.12 205 GLY A N 1
ATOM 1551 C CA . GLY A 1 205 ? -17.750 18.208 -1.018 1.00 87.12 205 GLY A CA 1
ATOM 1552 C C . GLY A 1 205 ? -18.384 16.998 -0.321 1.00 87.12 205 GLY A C 1
ATOM 1553 O O . GLY A 1 205 ? -19.583 17.030 -0.073 1.00 87.12 205 GLY A O 1
ATOM 1554 N N . ASP A 1 206 ? -17.610 15.979 0.063 1.00 92.69 206 ASP A N 1
ATOM 1555 C CA . ASP A 1 206 ? -18.100 14.804 0.812 1.00 92.69 206 ASP A CA 1
ATOM 1556 C C . ASP A 1 206 ? -18.187 15.026 2.340 1.00 92.69 206 ASP A C 1
ATOM 1558 O O . ASP A 1 206 ? -18.570 14.131 3.095 1.00 92.69 206 ASP A O 1
ATOM 1562 N N . GLY A 1 207 ? -17.823 16.227 2.802 1.00 93.88 207 GLY A N 1
ATOM 1563 C CA . GLY A 1 207 ? -17.844 16.633 4.207 1.00 93.88 207 GLY A CA 1
ATOM 1564 C C . GLY A 1 207 ? -16.618 16.216 5.025 1.00 93.88 207 GLY A C 1
ATOM 1565 O O . GLY A 1 207 ? -16.486 16.682 6.157 1.00 93.88 207 GLY A O 1
ATOM 1566 N N . TRP A 1 208 ? -15.704 15.404 4.484 1.00 95.25 208 TRP A N 1
ATOM 1567 C CA . TRP A 1 208 ? -14.488 15.005 5.192 1.00 95.25 208 TRP A CA 1
ATOM 1568 C C . TRP A 1 208 ? -13.460 16.142 5.218 1.00 95.25 208 TRP A C 1
ATOM 1570 O O . TRP A 1 208 ? -13.182 16.802 4.213 1.00 95.25 208 TRP A O 1
ATOM 1580 N N . LYS A 1 209 ? -12.848 16.379 6.383 1.00 93.69 209 LYS A N 1
ATOM 1581 C CA . LYS A 1 209 ? -11.976 17.551 6.601 1.00 93.69 209 LYS A CA 1
ATOM 1582 C C . LYS A 1 209 ? -10.506 17.350 6.203 1.00 93.69 209 LYS A C 1
ATOM 1584 O O . LYS A 1 209 ? -9.701 18.267 6.348 1.00 93.69 209 LYS A O 1
ATOM 1589 N N . GLY A 1 210 ? -10.135 16.185 5.677 1.00 91.44 210 GLY A N 1
ATOM 1590 C CA . GLY A 1 210 ? -8.756 15.838 5.325 1.00 91.44 210 GLY A CA 1
ATOM 1591 C C . GLY A 1 210 ? -8.673 14.551 4.510 1.00 91.44 210 GLY A C 1
ATOM 1592 O O . GLY A 1 210 ? -9.682 14.079 3.998 1.00 91.44 210 GLY A O 1
ATOM 1593 N N . VAL A 1 211 ? -7.467 13.991 4.374 1.00 93.88 211 VAL A N 1
ATOM 1594 C CA . VAL A 1 211 ? -7.298 12.667 3.755 1.00 93.88 211 VAL A CA 1
ATOM 1595 C C . VAL A 1 211 ? -7.752 11.599 4.748 1.00 93.88 211 VAL A C 1
ATOM 1597 O O . VAL A 1 211 ? -7.265 11.563 5.878 1.00 93.88 211 VAL A O 1
ATOM 1600 N N . TYR A 1 212 ? -8.670 10.742 4.328 1.00 95.88 212 TYR A N 1
ATOM 1601 C CA . TYR A 1 212 ? -9.208 9.619 5.093 1.00 95.88 212 TYR A CA 1
ATOM 1602 C C . TYR A 1 212 ? -8.937 8.300 4.355 1.00 95.88 212 TYR A C 1
ATOM 1604 O O . TYR A 1 212 ? -8.345 8.298 3.279 1.00 95.88 212 TYR A O 1
ATOM 1612 N N . LEU A 1 213 ? -9.318 7.164 4.930 1.00 97.00 213 LEU A N 1
ATOM 1613 C CA . LEU A 1 213 ? -9.278 5.862 4.271 1.00 97.00 213 LEU A CA 1
ATOM 1614 C C . LEU A 1 213 ? -10.623 5.540 3.642 1.00 97.00 213 LEU A C 1
ATOM 1616 O O . LEU A 1 213 ? -11.634 5.507 4.338 1.00 97.00 213 LEU A O 1
ATOM 1620 N N . LYS A 1 214 ? -10.609 5.205 2.355 1.00 96.50 214 LYS A N 1
ATOM 1621 C CA . LYS A 1 214 ? -11.687 4.484 1.687 1.00 96.50 214 LYS A CA 1
ATOM 1622 C C . LYS A 1 214 ? -11.302 3.007 1.644 1.00 96.50 214 LYS A C 1
ATOM 1624 O O . LYS A 1 214 ? -10.230 2.660 1.145 1.00 96.50 214 LYS A O 1
ATOM 1629 N N . ILE A 1 215 ? -12.132 2.144 2.220 1.00 98.31 215 ILE A N 1
ATOM 1630 C CA . ILE A 1 215 ? -11.826 0.721 2.393 1.00 98.31 215 ILE A CA 1
ATOM 1631 C C . ILE A 1 215 ? -12.702 -0.097 1.446 1.00 98.31 215 ILE A C 1
ATOM 1633 O O . ILE A 1 215 ? -13.920 0.085 1.416 1.00 98.31 215 ILE A O 1
ATOM 1637 N N . TYR A 1 216 ? -12.085 -1.000 0.685 1.00 98.50 216 TYR A N 1
ATOM 1638 C CA . TYR A 1 216 ? -12.757 -1.848 -0.303 1.00 98.50 216 TYR A CA 1
ATOM 1639 C C . TYR A 1 216 ? -12.438 -3.326 -0.092 1.00 98.50 216 TYR A C 1
ATOM 1641 O O . TYR A 1 216 ? -11.318 -3.689 0.253 1.00 98.50 216 TYR A O 1
ATOM 1649 N N . ASN A 1 217 ? -13.409 -4.188 -0.373 1.00 98.12 217 ASN A N 1
ATOM 1650 C CA . ASN A 1 217 ? -13.198 -5.602 -0.620 1.00 98.12 217 ASN A CA 1
ATOM 1651 C C . ASN A 1 217 ? -12.874 -5.812 -2.107 1.00 98.12 217 ASN A C 1
ATOM 1653 O O . ASN A 1 217 ? -13.700 -5.533 -2.974 1.00 98.12 217 ASN A O 1
ATOM 1657 N N . LEU A 1 218 ? -11.686 -6.337 -2.380 1.00 97.88 218 LEU A N 1
ATOM 1658 C CA . LEU A 1 218 ? -11.176 -6.728 -3.692 1.00 97.88 218 LEU A CA 1
ATOM 1659 C C . LEU A 1 218 ? -11.053 -8.254 -3.816 1.00 97.88 218 LEU A C 1
ATOM 1661 O O . LEU A 1 218 ? -10.170 -8.762 -4.508 1.00 97.88 218 LEU A O 1
ATOM 1665 N N . ALA A 1 219 ? -11.911 -9.013 -3.127 1.00 97.00 219 ALA A N 1
ATOM 1666 C CA . ALA A 1 219 ? -11.950 -10.465 -3.284 1.00 97.00 219 ALA A CA 1
ATOM 1667 C C . ALA A 1 219 ? -12.199 -10.880 -4.742 1.00 97.00 219 ALA A C 1
ATOM 1669 O O . ALA A 1 219 ? -11.575 -11.838 -5.211 1.00 97.00 219 ALA A O 1
ATOM 1670 N N . ASP A 1 220 ? -13.045 -10.108 -5.430 1.00 97.12 220 ASP A N 1
ATOM 1671 C CA . ASP A 1 220 ? -13.162 -10.023 -6.882 1.00 97.12 220 ASP A CA 1
ATOM 1672 C C . ASP A 1 220 ? -12.634 -8.648 -7.346 1.00 97.12 220 ASP A C 1
ATOM 1674 O O . ASP A 1 220 ? -13.336 -7.641 -7.213 1.00 97.12 220 ASP A O 1
ATOM 1678 N N . PRO A 1 221 ? -11.392 -8.565 -7.861 1.00 97.31 221 PRO A N 1
ATOM 1679 C CA . PRO A 1 221 ? -10.805 -7.297 -8.296 1.00 97.31 221 PRO A CA 1
ATOM 1680 C C . PRO A 1 221 ? -11.513 -6.654 -9.498 1.00 97.31 221 PRO A C 1
ATOM 1682 O O . PRO A 1 221 ? -11.315 -5.464 -9.743 1.00 97.31 221 PRO A O 1
ATOM 1685 N N . GLU A 1 222 ? -12.316 -7.410 -10.256 1.00 97.19 222 GLU A N 1
ATOM 1686 C CA . GLU A 1 222 ? -13.100 -6.870 -11.374 1.00 97.19 222 GLU A CA 1
ATOM 1687 C C . GLU A 1 222 ? -14.349 -6.119 -10.883 1.00 97.19 222 GLU A C 1
ATOM 1689 O O . GLU A 1 222 ? -14.827 -5.213 -11.565 1.00 97.19 222 GLU A O 1
ATOM 1694 N N . HIS A 1 223 ? -14.824 -6.428 -9.670 1.00 97.56 223 HIS A N 1
ATOM 1695 C CA . HIS A 1 223 ? -15.996 -5.804 -9.052 1.00 97.56 223 HIS A CA 1
ATOM 1696 C C . HIS A 1 223 ? -15.699 -5.342 -7.612 1.00 97.56 223 HIS A C 1
ATOM 1698 O O . HIS A 1 223 ? -16.199 -5.935 -6.653 1.00 97.56 223 HIS A O 1
ATOM 1704 N N . PRO A 1 224 ? -14.899 -4.272 -7.423 1.00 97.94 224 PRO A N 1
ATOM 1705 C CA . PRO A 1 224 ? -14.579 -3.747 -6.097 1.00 97.94 224 PRO A CA 1
ATOM 1706 C C . PRO A 1 224 ? -15.827 -3.388 -5.287 1.00 97.94 224 PRO A C 1
ATOM 1708 O O . PRO A 1 224 ? -16.665 -2.607 -5.738 1.00 97.94 224 PRO A O 1
ATOM 1711 N N . VAL A 1 225 ? -15.919 -3.885 -4.053 1.00 98.19 225 VAL A N 1
ATOM 1712 C CA . VAL A 1 225 ? -17.054 -3.604 -3.160 1.00 98.19 225 VAL A CA 1
ATOM 1713 C C . VAL A 1 225 ? -16.617 -2.659 -2.050 1.00 98.19 225 VAL A C 1
ATOM 1715 O O . VAL A 1 225 ? -15.703 -2.967 -1.289 1.00 98.19 225 VAL A O 1
ATOM 1718 N N . PHE A 1 226 ? -17.261 -1.500 -1.945 1.00 98.06 226 PHE A N 1
ATOM 1719 C CA . PHE A 1 226 ? -17.002 -0.551 -0.863 1.00 98.06 226 PHE A CA 1
ATOM 1720 C C . PHE A 1 226 ? -17.398 -1.146 0.497 1.00 98.06 226 PHE A C 1
ATOM 1722 O O . PHE A 1 226 ? -18.466 -1.741 0.621 1.00 98.06 226 PHE A O 1
ATOM 1729 N N . ILE A 1 227 ? -16.544 -0.975 1.508 1.00 97.81 227 ILE A N 1
ATOM 1730 C CA . ILE A 1 227 ? -16.804 -1.400 2.891 1.00 97.81 227 ILE A CA 1
ATOM 1731 C C . ILE A 1 227 ? -17.201 -0.188 3.737 1.00 97.81 227 ILE A C 1
ATOM 1733 O O . ILE A 1 227 ? -18.329 -0.110 4.214 1.00 97.81 227 ILE A O 1
ATOM 1737 N N . ARG A 1 228 ? -16.275 0.756 3.941 1.00 97.31 228 ARG A N 1
ATOM 1738 C CA . ARG A 1 228 ? -16.505 1.967 4.745 1.00 97.31 228 ARG A CA 1
ATOM 1739 C C . ARG A 1 228 ? -15.444 3.029 4.485 1.00 97.31 228 ARG A C 1
ATOM 1741 O O . ARG A 1 228 ? -14.376 2.745 3.938 1.00 97.31 228 ARG A O 1
ATOM 1748 N N . ASN A 1 229 ? -15.719 4.226 4.993 1.00 97.38 229 ASN A N 1
ATOM 1749 C CA . ASN A 1 229 ? -14.700 5.238 5.233 1.00 97.38 229 ASN A CA 1
ATOM 1750 C C . ASN A 1 229 ? -14.175 5.127 6.672 1.00 97.38 229 ASN A C 1
ATOM 1752 O O . ASN A 1 229 ? -14.895 4.687 7.575 1.00 97.38 229 ASN A O 1
ATOM 1756 N N . TYR A 1 230 ? -12.932 5.546 6.890 1.00 97.94 230 TYR A N 1
ATOM 1757 C CA . TYR A 1 230 ? -12.342 5.653 8.221 1.00 97.94 230 TYR A CA 1
ATOM 1758 C C . TYR A 1 230 ? -11.344 6.810 8.301 1.00 97.94 230 TYR A C 1
ATOM 1760 O O . TYR A 1 230 ? -10.548 7.026 7.392 1.00 97.94 230 TYR A O 1
ATOM 1768 N N . GLY A 1 231 ? -11.334 7.520 9.420 1.00 95.75 231 GLY A N 1
ATOM 1769 C CA . GLY A 1 231 ? -10.300 8.485 9.768 1.00 95.75 231 GLY A CA 1
ATOM 1770 C C . GLY A 1 231 ? -10.275 8.687 11.278 1.00 95.75 231 GLY A C 1
ATOM 1771 O O . GLY A 1 231 ? -11.156 8.202 11.983 1.00 95.75 231 GLY A O 1
ATOM 1772 N N . ARG A 1 232 ? -9.275 9.409 11.790 1.00 94.56 232 ARG A N 1
ATOM 1773 C CA . ARG A 1 232 ? -9.278 9.822 13.200 1.00 94.56 232 ARG A CA 1
ATOM 1774 C C . ARG A 1 232 ? -10.494 10.707 13.498 1.00 94.56 232 ARG A C 1
ATOM 1776 O O . ARG A 1 232 ? -10.868 11.489 12.618 1.00 94.56 232 ARG A O 1
ATOM 1783 N N . PRO A 1 233 ? -11.019 10.667 14.738 1.00 95.56 233 PRO A N 1
ATOM 1784 C CA . PRO A 1 233 ? -12.023 11.621 15.197 1.00 95.56 233 PRO A CA 1
ATOM 1785 C C . PRO A 1 233 ? -11.649 13.063 14.831 1.00 95.56 233 PRO A C 1
ATOM 1787 O O . PRO A 1 233 ? -10.515 13.489 15.061 1.00 95.56 233 PRO A O 1
ATOM 1790 N N . GLY A 1 234 ? -12.591 13.798 14.247 1.00 95.25 234 GLY A N 1
ATOM 1791 C CA . GLY A 1 234 ? -12.387 15.136 13.690 1.00 95.25 234 GLY A CA 1
ATOM 1792 C C . GLY A 1 234 ? -12.269 15.184 12.167 1.00 95.25 234 GLY A C 1
ATOM 1793 O O . GLY A 1 234 ? -12.486 16.252 11.589 1.00 95.25 234 GLY A O 1
ATOM 1794 N N . LEU A 1 235 ? -11.961 14.065 11.498 1.00 95.00 235 LEU A N 1
ATOM 1795 C CA . LEU A 1 235 ? -11.956 13.999 10.030 1.00 95.00 235 LEU A CA 1
ATOM 1796 C C . LEU A 1 235 ? -13.348 13.759 9.447 1.00 95.00 235 LEU A C 1
ATOM 1798 O O . LEU A 1 235 ? -13.599 14.185 8.319 1.00 95.00 235 LEU A O 1
ATOM 1802 N N . GLU A 1 236 ? -14.219 13.082 10.191 1.00 95.75 236 GLU A N 1
ATOM 1803 C CA . GLU A 1 236 ? -15.534 12.652 9.739 1.00 95.75 236 GLU A CA 1
ATOM 1804 C C . GLU A 1 236 ? -16.500 13.825 9.470 1.00 95.75 236 GLU A C 1
ATOM 1806 O O . GLU A 1 236 ? -16.417 14.878 10.120 1.00 95.75 236 GLU A O 1
ATOM 1811 N N . PRO A 1 237 ? -17.452 13.661 8.530 1.00 96.12 237 PRO A N 1
ATOM 1812 C CA . PRO A 1 237 ? -18.448 14.677 8.222 1.00 96.12 237 PRO A CA 1
ATOM 1813 C C . PRO A 1 237 ? -19.258 15.091 9.450 1.00 96.12 237 PRO A C 1
ATOM 1815 O O . PRO A 1 237 ? -19.691 14.260 10.243 1.00 96.12 237 PRO A O 1
ATOM 1818 N N . GLY A 1 238 ? -19.484 16.396 9.597 1.00 94.31 238 GLY A N 1
ATOM 1819 C CA . GLY A 1 238 ? -20.267 16.954 10.704 1.00 94.31 238 GLY A CA 1
ATOM 1820 C C . GLY A 1 238 ? -19.536 17.023 12.049 1.00 94.31 238 GLY A C 1
ATOM 1821 O O . GLY A 1 238 ? -20.089 17.581 12.994 1.00 94.31 238 GLY A O 1
ATOM 1822 N N . SER A 1 239 ? -18.297 16.529 12.147 1.00 95.12 239 SER A N 1
ATOM 1823 C CA . SER A 1 239 ? -17.515 16.630 13.381 1.00 95.12 239 SER A CA 1
ATOM 1824 C C . SER A 1 239 ? -17.308 18.085 13.806 1.00 95.12 239 SER A C 1
ATOM 1826 O O . SER A 1 239 ? -17.019 18.951 12.976 1.00 95.12 239 SER A O 1
ATOM 1828 N N . THR A 1 240 ? -17.387 18.368 15.104 1.00 95.12 240 THR A N 1
ATOM 1829 C CA . THR A 1 240 ? -17.042 19.678 15.689 1.00 95.12 240 THR A CA 1
ATOM 1830 C C . THR A 1 240 ? -15.634 19.704 16.284 1.00 95.12 240 THR A C 1
ATOM 1832 O O . THR A 1 240 ? -15.165 20.761 16.704 1.00 95.12 240 THR A O 1
ATOM 1835 N N . LEU A 1 241 ? -14.941 18.561 16.291 1.00 95.12 241 LEU A N 1
ATOM 1836 C CA . LEU A 1 241 ? -13.574 18.452 16.784 1.00 95.12 241 LEU A CA 1
ATOM 1837 C C . LEU A 1 241 ? -12.585 19.176 15.847 1.00 95.12 241 LEU A C 1
ATOM 1839 O O . LEU A 1 241 ? -12.866 19.333 14.647 1.00 95.12 241 LEU A O 1
ATOM 1843 N N . PRO A 1 242 ? -11.416 19.607 16.367 1.00 93.44 242 PRO A N 1
ATOM 1844 C CA . PRO A 1 242 ? -10.317 20.087 15.537 1.00 93.44 242 PRO A CA 1
ATOM 1845 C C . PRO A 1 242 ? -9.925 19.050 14.481 1.00 93.44 242 PRO A C 1
ATOM 1847 O O . PRO A 1 242 ? -9.877 17.859 14.776 1.00 93.44 242 PRO A O 1
ATOM 1850 N N . THR A 1 243 ? -9.620 19.500 13.263 1.00 92.88 243 THR A N 1
ATOM 1851 C CA . THR A 1 243 ? -9.192 18.615 12.172 1.00 92.88 243 THR A CA 1
ATOM 1852 C C . THR A 1 243 ? -7.791 18.062 12.461 1.00 92.88 243 THR A C 1
ATOM 1854 O O . THR A 1 243 ? -6.838 18.849 12.461 1.00 92.88 243 THR A O 1
ATOM 1857 N N . PRO A 1 244 ? -7.618 16.746 12.685 1.00 92.12 244 PRO A N 1
ATOM 1858 C CA . PRO A 1 244 ? -6.293 16.163 12.850 1.00 92.12 244 PRO A CA 1
ATOM 1859 C C . PRO A 1 244 ? -5.581 16.029 11.494 1.00 92.12 244 PRO A C 1
ATOM 1861 O O . PRO A 1 244 ? -6.167 16.229 10.426 1.00 92.12 244 PRO A O 1
ATOM 1864 N N . SER A 1 245 ? -4.305 15.643 11.523 1.00 91.44 245 SER A N 1
ATOM 1865 C CA . SER A 1 245 ? -3.561 15.288 10.310 1.00 91.44 245 SER A CA 1
ATOM 1866 C C . SER A 1 245 ? -4.240 14.151 9.542 1.00 91.44 245 SER A C 1
ATOM 1868 O O . SER A 1 245 ? -4.714 13.183 10.135 1.00 91.44 245 SER A O 1
ATOM 1870 N N . GLY A 1 246 ? -4.261 14.267 8.213 1.00 92.56 246 GLY A N 1
ATOM 1871 C CA . GLY A 1 246 ? -4.851 13.267 7.323 1.00 92.56 246 GLY A CA 1
ATOM 1872 C C . GLY A 1 246 ? -3.991 12.014 7.161 1.00 92.56 246 GLY A C 1
ATOM 1873 O O . GLY A 1 246 ? -2.778 12.028 7.398 1.00 92.56 246 GLY A O 1
ATOM 1874 N N . VAL A 1 247 ? -4.634 10.934 6.726 1.00 94.56 247 VAL A N 1
ATOM 1875 C CA . VAL A 1 247 ? -3.993 9.654 6.423 1.00 94.56 247 VAL A CA 1
ATOM 1876 C C . VAL A 1 247 ? -3.009 9.827 5.271 1.00 94.56 247 VAL A C 1
ATOM 1878 O O . VAL A 1 247 ? -3.329 10.415 4.242 1.00 94.56 247 VAL A O 1
ATOM 1881 N N . HIS A 1 248 ? -1.809 9.287 5.433 1.00 91.94 248 HIS A N 1
ATOM 1882 C CA . HIS A 1 248 ? -0.767 9.298 4.419 1.00 91.94 248 HIS A CA 1
ATOM 1883 C C . HIS A 1 248 ? -0.539 7.906 3.816 1.00 91.94 248 HIS A C 1
ATOM 1885 O O . HIS A 1 248 ? -0.510 7.748 2.595 1.00 91.94 248 HIS A O 1
ATOM 1891 N N . HIS A 1 249 ? -0.387 6.894 4.672 1.00 92.12 249 HIS A N 1
ATOM 1892 C CA . HIS A 1 249 ? -0.092 5.513 4.288 1.00 92.12 249 HIS A CA 1
ATOM 1893 C C . HIS A 1 249 ? -0.664 4.543 5.321 1.00 92.12 249 HIS A C 1
ATOM 1895 O O . HIS A 1 249 ? -0.887 4.897 6.480 1.00 92.12 249 HIS A O 1
ATOM 1901 N N . THR A 1 250 ? -0.825 3.291 4.922 1.00 94.44 250 THR A N 1
ATOM 1902 C CA . THR A 1 250 ? -1.122 2.177 5.813 1.00 94.44 250 THR A CA 1
ATOM 1903 C C . THR A 1 250 ? 0.026 1.172 5.821 1.00 94.44 250 THR A C 1
ATOM 1905 O O . THR A 1 250 ? 0.788 1.069 4.869 1.00 94.44 250 THR A O 1
ATOM 1908 N N . GLY A 1 251 ? 0.173 0.428 6.905 1.00 92.44 251 GLY A N 1
ATOM 1909 C CA . GLY A 1 251 ? 0.980 -0.782 6.997 1.00 92.44 251 GLY A CA 1
ATOM 1910 C C . GLY A 1 251 ? 0.052 -1.950 7.308 1.00 92.44 251 GLY A C 1
ATOM 1911 O O . GLY A 1 251 ? -0.959 -1.772 7.986 1.00 92.44 251 GLY A O 1
ATOM 1912 N N . LEU A 1 252 ? 0.374 -3.138 6.803 1.00 90.94 252 LEU A N 1
ATOM 1913 C CA . LEU A 1 252 ? -0.389 -4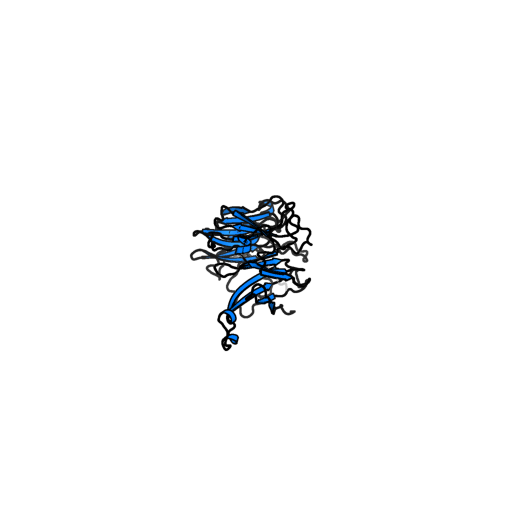.347 7.111 1.00 90.94 252 LEU A CA 1
ATOM 1914 C C . LEU A 1 252 ? 0.434 -5.248 8.014 1.00 90.94 252 LEU A C 1
ATOM 1916 O O . LEU A 1 252 ? 1.640 -5.386 7.811 1.00 90.94 252 LEU A O 1
ATOM 1920 N N . ASP A 1 253 ? -0.244 -5.886 8.959 1.00 85.75 253 ASP A N 1
ATOM 1921 C CA . ASP A 1 253 ? 0.290 -7.048 9.649 1.00 85.75 253 ASP A CA 1
ATOM 1922 C C . ASP A 1 253 ? 0.609 -8.153 8.617 1.00 85.75 253 ASP A C 1
ATOM 1924 O O . ASP A 1 253 ? -0.240 -8.460 7.765 1.00 85.75 253 ASP A O 1
ATOM 1928 N N . PRO A 1 254 ? 1.831 -8.713 8.604 1.00 83.31 254 PRO A N 1
ATOM 1929 C CA . PRO A 1 254 ? 2.154 -9.831 7.732 1.00 83.31 254 PRO A CA 1
ATOM 1930 C C . PRO A 1 254 ? 1.624 -11.173 8.266 1.00 83.31 254 PRO A C 1
ATOM 1932 O O . PRO A 1 254 ? 1.696 -12.150 7.527 1.00 83.31 254 PRO A O 1
ATOM 1935 N N . GLN A 1 255 ? 1.098 -11.251 9.498 1.00 78.50 255 GLN A N 1
ATOM 1936 C CA . GLN A 1 255 ? 0.466 -12.469 10.017 1.00 78.50 255 GLN A CA 1
ATOM 1937 C C . GLN A 1 255 ? -0.859 -12.786 9.307 1.00 78.50 255 GLN A C 1
ATOM 1939 O O . GLN A 1 255 ? -1.634 -11.894 8.958 1.00 78.50 255 GLN A O 1
ATOM 1944 N N . THR A 1 256 ? -1.148 -14.081 9.169 1.00 77.69 256 THR A N 1
ATOM 1945 C CA . THR A 1 256 ? -2.415 -14.612 8.649 1.00 77.69 256 THR A CA 1
ATOM 1946 C C . THR A 1 256 ? -3.109 -15.440 9.744 1.00 77.69 256 THR A C 1
ATOM 1948 O O . THR A 1 256 ? -2.501 -16.398 10.224 1.00 77.69 256 THR A O 1
ATOM 1951 N N . PRO A 1 257 ? -4.365 -15.136 10.141 1.00 79.38 257 PRO A N 1
ATOM 1952 C CA . PRO A 1 257 ? -5.168 -13.994 9.708 1.00 79.38 257 PRO A CA 1
ATOM 1953 C C . PRO A 1 257 ? -4.599 -12.671 10.230 1.00 79.38 257 PRO A C 1
ATOM 1955 O O . PRO A 1 257 ? -4.047 -12.606 11.329 1.00 79.38 257 PRO A O 1
ATOM 1958 N N . ARG 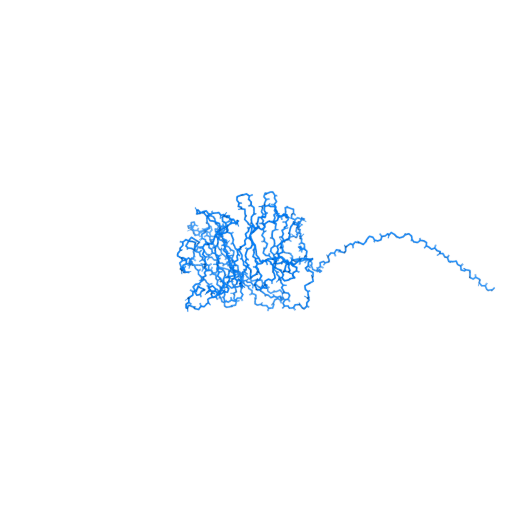A 1 258 ? -4.779 -11.610 9.441 1.00 84.19 258 ARG A N 1
ATOM 1959 C CA . ARG A 1 258 ? -4.362 -10.255 9.817 1.00 84.19 258 ARG A CA 1
ATOM 1960 C C . ARG A 1 258 ? -5.215 -9.765 10.971 1.00 84.19 258 ARG A C 1
ATOM 1962 O O . ARG A 1 258 ? -6.436 -9.863 10.900 1.00 84.19 258 ARG A O 1
ATOM 1969 N N . LYS A 1 259 ? -4.581 -9.200 11.996 1.00 88.69 259 LYS A N 1
ATOM 1970 C CA . LYS A 1 259 ? -5.284 -8.668 13.175 1.00 88.69 259 LYS A CA 1
ATOM 1971 C C . LYS A 1 259 ? -5.204 -7.153 13.279 1.00 88.69 259 LYS A C 1
ATOM 1973 O O . LYS A 1 259 ? -6.097 -6.530 13.845 1.00 88.69 259 LYS A O 1
ATOM 1978 N N . ARG A 1 260 ? -4.149 -6.559 12.716 1.00 93.94 260 ARG A N 1
ATOM 1979 C CA . ARG A 1 260 ? -3.851 -5.133 12.856 1.00 93.94 260 ARG A CA 1
ATOM 1980 C C . ARG A 1 260 ? -3.745 -4.427 11.509 1.00 93.94 260 ARG A C 1
ATOM 1982 O O . ARG A 1 260 ? -3.186 -4.963 10.548 1.00 93.94 260 ARG A O 1
ATOM 1989 N N . VAL A 1 261 ? -4.213 -3.182 11.477 1.00 95.94 261 VAL A N 1
ATOM 1990 C CA . VAL A 1 261 ? -3.915 -2.214 10.414 1.00 95.94 261 VAL A CA 1
ATOM 1991 C C . VAL A 1 261 ? -3.155 -1.053 11.034 1.00 95.94 261 VAL A C 1
ATOM 1993 O O . VAL A 1 261 ? -3.626 -0.417 11.972 1.00 95.94 261 VAL A O 1
ATOM 1996 N N . TYR A 1 262 ? -1.975 -0.765 10.503 1.00 96.06 262 TYR A N 1
ATOM 1997 C CA . TYR A 1 262 ? -1.160 0.361 10.937 1.00 96.06 262 TYR A CA 1
ATOM 1998 C C . TYR A 1 262 ? -1.504 1.571 10.074 1.00 96.06 262 TYR A C 1
ATOM 2000 O O . TYR A 1 262 ? -1.472 1.471 8.849 1.00 96.06 262 TYR A O 1
ATOM 2008 N N . VAL A 1 263 ? -1.823 2.718 10.667 1.00 96.12 263 VAL A N 1
ATOM 2009 C CA . VAL A 1 263 ? -2.171 3.940 9.929 1.00 96.12 263 VAL A CA 1
ATOM 2010 C C . VAL A 1 263 ? -1.183 5.046 10.267 1.00 96.12 263 VAL A C 1
ATOM 2012 O O . VAL A 1 263 ? -0.892 5.323 11.428 1.00 96.12 263 VAL A O 1
ATOM 2015 N N . ASN A 1 264 ? -0.654 5.661 9.216 1.00 94.56 264 ASN A N 1
ATOM 2016 C CA . ASN A 1 264 ? 0.353 6.706 9.271 1.00 94.56 264 ASN A CA 1
ATOM 2017 C C . ASN A 1 264 ? -0.300 8.016 8.844 1.00 94.56 264 ASN A C 1
ATOM 2019 O O . ASN A 1 264 ? -0.863 8.091 7.748 1.00 94.56 264 ASN A O 1
ATOM 2023 N N . TYR A 1 265 ? -0.228 9.033 9.695 1.00 92.94 265 TYR A N 1
ATOM 2024 C CA . TYR A 1 265 ? -0.818 10.347 9.459 1.00 92.94 265 TYR A CA 1
ATOM 2025 C C . TYR A 1 265 ? 0.287 11.375 9.230 1.00 92.94 265 TYR A C 1
ATOM 2027 O O . TYR A 1 265 ? 1.152 11.511 10.084 1.00 92.94 265 TYR A O 1
ATOM 2035 N N . SER A 1 266 ? 0.205 12.136 8.133 1.00 86.19 266 SER A N 1
ATOM 2036 C CA . SER A 1 266 ? 1.200 13.129 7.672 1.00 86.19 266 SER A CA 1
ATOM 2037 C C . SER A 1 266 ? 2.641 12.616 7.482 1.00 86.19 266 SER A C 1
ATOM 2039 O O . SER A 1 266 ? 3.295 12.143 8.402 1.00 86.19 266 SER A O 1
ATOM 2041 N N . CYS A 1 267 ? 3.212 12.833 6.296 1.00 74.94 267 CYS A N 1
ATOM 2042 C CA . CYS A 1 267 ? 4.582 12.416 5.981 1.00 74.94 267 CYS A CA 1
ATOM 2043 C C . CYS A 1 267 ? 5.691 13.257 6.624 1.00 74.94 267 CYS A C 1
ATOM 2045 O O . CYS A 1 267 ? 6.831 12.799 6.705 1.00 74.94 267 CYS A O 1
ATOM 2047 N N . CYS A 1 268 ? 5.380 14.507 6.986 1.00 68.06 268 CYS A N 1
ATOM 2048 C CA . CYS A 1 268 ? 6.378 15.577 6.934 1.00 68.06 268 CYS A CA 1
ATOM 2049 C C . CYS A 1 268 ? 6.197 16.682 7.998 1.00 68.06 268 CYS A C 1
ATOM 2051 O O . CYS A 1 268 ? 6.905 17.687 7.957 1.00 68.06 268 CYS A O 1
ATOM 2053 N N . SER A 1 269 ? 5.216 16.553 8.893 1.00 70.81 269 SER A N 1
ATOM 2054 C CA . SER A 1 269 ? 4.886 17.542 9.936 1.00 70.81 269 SER A CA 1
ATOM 2055 C C . SER A 1 269 ? 4.297 16.834 11.163 1.00 70.81 269 SER A C 1
ATOM 2057 O O . SER A 1 269 ? 4.668 15.691 11.385 1.00 70.81 269 SER A O 1
ATOM 2059 N N . THR A 1 270 ? 3.386 17.467 11.923 1.00 74.62 270 THR A N 1
ATOM 2060 C CA . THR A 1 270 ? 2.626 16.912 13.067 1.00 74.62 270 THR A CA 1
ATOM 2061 C C . THR A 1 270 ? 1.898 15.613 12.710 1.00 74.62 270 THR A C 1
ATOM 2063 O O . THR A 1 270 ? 0.694 15.610 12.440 1.00 74.62 270 THR A O 1
ATOM 2066 N N . GLY A 1 271 ? 2.636 14.514 12.626 1.00 85.62 271 GLY A N 1
ATOM 2067 C CA . GLY A 1 271 ? 2.122 13.221 12.228 1.00 85.62 271 GLY A CA 1
ATOM 2068 C C . GLY A 1 271 ? 1.589 12.422 13.401 1.00 85.62 271 GLY A C 1
ATOM 2069 O O . GLY A 1 271 ? 1.648 12.849 14.550 1.00 85.62 271 GLY A O 1
ATOM 2070 N N . ALA A 1 272 ? 1.068 11.242 13.104 1.00 92.44 272 ALA A N 1
ATOM 2071 C CA . ALA A 1 272 ? 0.711 10.273 14.126 1.00 92.44 272 ALA A CA 1
ATOM 2072 C C . ALA A 1 272 ? 0.840 8.855 13.594 1.00 92.44 272 ALA A C 1
ATOM 2074 O O . ALA A 1 272 ? 0.621 8.594 12.410 1.00 92.44 272 ALA A O 1
ATOM 2075 N N . PHE A 1 273 ? 1.162 7.947 14.500 1.00 94.00 273 PHE A N 1
ATOM 2076 C CA . PHE A 1 273 ? 1.148 6.516 14.272 1.00 94.00 273 PHE A CA 1
ATOM 2077 C C . PHE A 1 273 ? -0.053 5.921 15.001 1.00 94.00 273 PHE A C 1
ATOM 2079 O O . PHE A 1 273 ? -0.254 6.216 16.177 1.00 94.00 273 PHE A O 1
ATOM 2086 N N . GLN A 1 274 ? -0.857 5.105 14.324 1.00 95.44 274 GLN A N 1
ATOM 2087 C CA . GLN A 1 274 ? -2.006 4.434 14.928 1.00 95.44 274 GLN A CA 1
ATOM 2088 C C . GLN A 1 274 ? -2.014 2.948 14.594 1.00 95.44 274 GLN A C 1
ATOM 2090 O O . GLN A 1 274 ? -1.703 2.551 13.472 1.00 95.44 274 GLN A O 1
ATOM 2095 N N . ILE A 1 275 ? -2.445 2.145 15.559 1.00 96.31 275 ILE A N 1
ATOM 2096 C CA . ILE A 1 275 ? -2.784 0.737 15.371 1.00 96.31 275 ILE A CA 1
ATOM 2097 C C . ILE A 1 275 ? -4.299 0.611 15.462 1.00 96.31 275 ILE A C 1
ATOM 2099 O O . ILE A 1 275 ? -4.914 1.088 16.420 1.00 96.31 275 ILE A O 1
ATOM 2103 N N . LEU A 1 276 ? -4.888 -0.033 14.462 1.00 96.75 276 LEU A N 1
ATOM 2104 C CA . LEU A 1 276 ? -6.296 -0.393 14.430 1.00 96.75 276 LEU A CA 1
ATOM 2105 C C . LEU A 1 276 ? -6.455 -1.900 14.576 1.00 96.75 276 LEU A C 1
ATOM 2107 O O . LEU A 1 276 ? -5.698 -2.664 13.977 1.00 96.75 276 LEU A O 1
ATOM 2111 N N . ASP A 1 277 ? -7.482 -2.308 15.308 1.00 96.31 277 ASP A N 1
ATOM 2112 C CA . ASP A 1 277 ? -8.048 -3.646 15.234 1.00 96.31 277 ASP A CA 1
ATOM 2113 C C . ASP A 1 277 ? -8.764 -3.806 13.899 1.00 96.31 277 ASP A C 1
ATOM 2115 O O . ASP A 1 277 ? -9.660 -3.029 13.558 1.00 96.31 277 ASP A O 1
ATOM 2119 N N . ARG A 1 278 ? -8.326 -4.789 13.117 1.00 95.94 278 ARG A N 1
ATOM 2120 C CA . ARG A 1 278 ? -8.836 -4.996 11.768 1.00 95.94 278 ARG A CA 1
ATOM 2121 C C . ARG A 1 278 ? -10.301 -5.427 11.775 1.00 95.94 278 ARG A C 1
ATOM 2123 O O . ARG A 1 278 ? -11.060 -4.957 10.934 1.00 95.94 278 ARG A O 1
ATOM 2130 N N . ASP A 1 279 ? -10.705 -6.305 12.682 1.00 95.75 279 ASP A N 1
ATOM 2131 C CA . ASP A 1 279 ? -12.061 -6.850 12.657 1.00 95.75 279 ASP A CA 1
ATOM 2132 C C . ASP A 1 279 ? -13.061 -5.805 13.159 1.00 95.75 279 ASP A C 1
ATOM 2134 O O . ASP A 1 279 ? -14.067 -5.560 12.495 1.00 95.75 279 ASP A O 1
ATOM 2138 N N . GLU A 1 280 ? -12.738 -5.079 14.232 1.00 97.31 280 GLU A N 1
ATOM 2139 C CA . GLU A 1 280 ? -13.550 -3.943 14.690 1.00 97.31 280 GLU A CA 1
ATOM 2140 C C . GLU A 1 280 ? -13.627 -2.837 13.622 1.00 97.31 280 GLU A C 1
ATOM 2142 O O . GLU A 1 280 ? -14.675 -2.221 13.419 1.00 97.31 280 GLU A O 1
ATOM 2147 N N . LEU A 1 281 ? -12.538 -2.603 12.877 1.00 97.62 281 LEU A N 1
ATOM 2148 C CA . LEU A 1 281 ? -12.536 -1.649 11.768 1.00 97.62 281 LEU A CA 1
ATOM 2149 C C . LEU A 1 281 ? -13.508 -2.078 10.669 1.00 97.62 281 LEU A C 1
ATOM 2151 O O . LEU A 1 281 ? -14.255 -1.245 10.162 1.00 97.62 281 LEU A O 1
ATOM 2155 N N . LEU A 1 282 ? -13.502 -3.346 10.269 1.00 97.19 282 LEU A N 1
ATOM 2156 C CA . LEU A 1 282 ? -14.278 -3.799 9.116 1.00 97.19 282 LEU A CA 1
ATOM 2157 C C . LEU A 1 282 ? -15.726 -4.166 9.448 1.00 97.19 282 LEU A C 1
ATOM 2159 O O . LEU A 1 282 ? -16.574 -4.087 8.562 1.00 97.19 282 LEU A O 1
ATOM 2163 N N . ASP A 1 283 ? -15.995 -4.584 10.683 1.00 96.94 283 ASP A N 1
ATOM 2164 C CA . ASP A 1 283 ? -17.274 -5.167 11.099 1.00 96.94 283 ASP A CA 1
ATOM 2165 C C . ASP A 1 283 ? -17.997 -4.373 12.197 1.00 96.94 283 ASP A C 1
ATOM 2167 O O . ASP A 1 283 ? -19.188 -4.596 12.420 1.00 96.94 283 ASP A O 1
ATOM 2171 N N . GLY A 1 284 ? -17.304 -3.452 12.873 1.00 96.44 284 GLY A N 1
ATOM 2172 C CA . GLY A 1 284 ? -17.879 -2.582 13.895 1.00 96.44 284 GLY A CA 1
ATOM 2173 C C . GLY A 1 284 ? -18.740 -1.453 13.320 1.00 96.44 284 GLY A C 1
ATOM 2174 O O . GLY A 1 284 ? -18.959 -1.333 12.112 1.00 96.44 284 GLY A O 1
ATOM 2175 N N . ASN A 1 285 ? -19.228 -0.576 14.201 1.00 95.81 285 ASN A N 1
ATOM 2176 C CA . ASN A 1 285 ? -20.063 0.555 13.797 1.00 95.81 285 ASN A CA 1
ATOM 2177 C C . ASN A 1 285 ? -19.276 1.522 12.876 1.00 95.81 285 ASN A C 1
ATOM 2179 O O . ASN A 1 285 ? -18.274 2.099 13.312 1.00 95.81 285 ASN A O 1
ATOM 2183 N N . PRO A 1 286 ? -19.720 1.772 11.626 1.00 93.50 286 PRO A N 1
ATOM 2184 C CA . PRO A 1 286 ? -18.993 2.623 10.689 1.00 93.50 286 PRO A CA 1
ATOM 2185 C C . PRO A 1 286 ? -18.887 4.093 11.119 1.00 93.50 286 PRO A C 1
ATOM 2187 O O . PRO A 1 286 ? -17.985 4.791 10.652 1.00 93.50 286 PRO A O 1
ATOM 2190 N N . THR A 1 287 ? -19.772 4.567 12.003 1.00 92.69 287 THR A N 1
ATOM 2191 C CA . THR A 1 287 ? -19.740 5.944 12.523 1.00 92.69 287 THR A CA 1
ATOM 2192 C C . THR A 1 287 ? -18.866 6.097 13.765 1.00 92.69 287 THR A C 1
ATOM 2194 O O . THR A 1 287 ? -18.599 7.223 14.177 1.00 92.69 287 THR A O 1
ATOM 2197 N N . ASP A 1 288 ? -18.431 4.993 14.375 1.00 95.50 288 ASP A N 1
ATOM 2198 C CA . ASP A 1 288 ? -17.512 5.024 15.507 1.00 95.50 288 ASP A CA 1
ATOM 2199 C C . ASP A 1 288 ? -16.066 4.982 14.996 1.00 95.50 288 ASP A C 1
ATOM 2201 O O . ASP A 1 288 ? -15.581 3.974 14.473 1.00 95.50 288 ASP A O 1
ATOM 2205 N N . MET A 1 289 ? -15.384 6.122 15.110 1.00 94.94 289 MET A N 1
ATOM 2206 C CA . MET A 1 289 ? -13.985 6.270 14.700 1.00 94.94 289 MET A CA 1
ATOM 2207 C C . MET A 1 289 ? -13.002 5.830 15.797 1.00 94.94 289 MET A C 1
ATOM 2209 O O . MET A 1 289 ? -11.818 5.626 15.516 1.00 94.94 289 MET A O 1
ATOM 2213 N N . VAL A 1 290 ? -13.474 5.684 17.041 1.00 96.12 290 VAL A N 1
ATOM 2214 C CA . VAL A 1 290 ? -12.652 5.374 18.218 1.00 96.12 290 VAL A CA 1
ATOM 2215 C C . VAL A 1 290 ? -12.591 3.872 18.464 1.00 96.12 290 VAL A C 1
ATOM 2217 O O . VAL A 1 290 ? -11.505 3.369 18.736 1.00 96.12 290 VAL A O 1
ATOM 2220 N N . ALA A 1 291 ? -13.711 3.158 18.321 1.00 96.56 291 ALA A N 1
ATOM 2221 C CA . ALA A 1 291 ? -13.820 1.722 18.592 1.00 96.56 291 ALA A CA 1
ATOM 2222 C C . ALA A 1 291 ? -12.692 0.851 17.991 1.00 96.56 291 ALA A C 1
ATOM 2224 O O . ALA A 1 291 ? -12.098 0.068 18.741 1.00 96.56 291 ALA A O 1
ATOM 2225 N N . PRO A 1 292 ? -12.313 0.993 16.700 1.00 96.75 292 PRO A N 1
ATOM 2226 C CA . PRO A 1 292 ? -11.241 0.177 16.133 1.00 96.75 292 PRO A CA 1
ATOM 2227 C C . PRO A 1 292 ? -9.842 0.595 16.592 1.00 96.75 292 PRO A C 1
ATOM 2229 O O . PRO A 1 292 ? -8.882 -0.121 16.334 1.00 96.75 292 PRO A O 1
ATOM 2232 N N . SER A 1 293 ? -9.677 1.741 17.254 1.00 95.62 293 SER A N 1
ATOM 2233 C CA . SER A 1 293 ? -8.364 2.225 17.670 1.00 95.62 293 SER A CA 1
ATOM 2234 C C . SER A 1 293 ? -7.824 1.424 18.852 1.00 95.62 293 SER A C 1
ATOM 2236 O O . SER A 1 293 ? -8.429 1.353 19.921 1.00 95.62 293 SER A O 1
ATOM 2238 N N . ARG A 1 294 ? -6.629 0.866 18.673 1.00 94.50 294 ARG A N 1
ATOM 2239 C CA . ARG A 1 294 ? -5.889 0.111 19.690 1.00 94.50 294 ARG A CA 1
ATOM 2240 C C . ARG A 1 294 ? -4.731 0.897 20.290 1.00 94.50 294 ARG A C 1
ATOM 2242 O O . ARG A 1 294 ? -4.291 0.609 21.389 1.00 94.50 294 ARG A O 1
ATOM 2249 N N . GLY A 1 295 ? -4.284 1.944 19.618 1.00 92.56 295 GLY A N 1
ATOM 2250 C CA . GLY A 1 295 ? -3.294 2.865 20.151 1.00 92.56 295 GLY A CA 1
ATOM 2251 C C . GLY A 1 295 ? -3.010 3.952 19.136 1.00 92.56 295 GLY A C 1
ATOM 2252 O O . GLY A 1 295 ? -3.042 3.690 17.934 1.00 92.56 295 GLY A O 1
ATOM 2253 N N . ILE A 1 296 ? -2.782 5.172 19.614 1.00 92.94 296 ILE A N 1
ATOM 2254 C CA . ILE A 1 296 ? -2.396 6.292 18.768 1.00 92.94 296 ILE A CA 1
ATOM 2255 C C . ILE A 1 296 ? -1.342 7.140 19.464 1.00 92.94 296 ILE A C 1
ATOM 2257 O O . ILE A 1 296 ? -1.482 7.482 20.636 1.00 92.94 296 ILE A O 1
ATOM 2261 N N . TRP A 1 297 ? -0.296 7.476 18.722 1.00 92.38 297 TRP A N 1
ATOM 2262 C CA . TRP A 1 297 ? 0.837 8.245 19.207 1.00 92.38 297 TRP A CA 1
ATOM 2263 C C . TRP A 1 297 ? 1.095 9.397 18.248 1.00 92.38 297 TRP A C 1
ATOM 2265 O O . TRP A 1 297 ? 1.518 9.189 17.108 1.00 92.38 297 TRP A O 1
ATOM 2275 N N . ASP A 1 298 ? 0.810 10.613 18.705 1.00 91.19 298 ASP A N 1
ATOM 2276 C CA . ASP A 1 298 ? 1.135 11.826 17.965 1.00 91.19 298 ASP A CA 1
ATOM 2277 C C . ASP A 1 298 ? 2.649 12.068 18.019 1.00 91.19 298 ASP A C 1
ATOM 2279 O O . ASP A 1 298 ? 3.282 12.021 19.078 1.00 91.19 298 ASP A O 1
ATOM 2283 N N . ALA A 1 299 ? 3.237 12.311 16.854 1.00 87.25 299 ALA A N 1
ATOM 2284 C CA . ALA A 1 299 ? 4.643 12.638 16.736 1.00 87.25 299 ALA A CA 1
ATOM 2285 C C . ALA A 1 299 ? 4.877 14.123 17.072 1.00 87.25 299 ALA A C 1
ATOM 2287 O O . ALA A 1 299 ? 3.994 14.963 16.857 1.00 87.25 299 ALA A O 1
ATOM 2288 N N . PRO A 1 300 ? 6.080 14.488 17.555 1.00 84.94 300 PRO A N 1
ATOM 2289 C CA . PRO A 1 300 ? 6.486 15.885 17.629 1.00 84.94 300 PRO A CA 1
ATOM 2290 C C . PRO A 1 300 ? 6.296 16.594 16.283 1.00 84.94 300 PRO A C 1
ATOM 2292 O O . PRO A 1 300 ? 6.420 15.984 15.225 1.00 84.94 300 PRO A O 1
ATOM 2295 N N . THR A 1 301 ? 6.064 17.908 16.308 1.00 83.62 301 THR A N 1
ATOM 2296 C CA . THR A 1 301 ? 5.711 18.720 15.122 1.00 83.62 301 THR A CA 1
ATOM 2297 C C . THR A 1 301 ? 6.717 18.661 13.970 1.00 83.62 301 THR A C 1
ATOM 2299 O O . THR A 1 301 ? 6.396 19.031 12.841 1.00 83.62 301 THR A O 1
ATOM 2302 N N . TYR A 1 302 ? 7.926 18.199 14.264 1.00 78.12 302 TYR A N 1
ATOM 2303 C CA . TYR A 1 302 ? 9.075 18.132 13.381 1.00 78.12 302 TYR A CA 1
ATOM 2304 C C . TYR A 1 302 ? 9.391 16.708 12.874 1.00 78.12 302 TYR A C 1
ATOM 2306 O O . TYR A 1 302 ? 10.329 16.524 12.096 1.00 78.12 302 TYR A O 1
ATOM 2314 N N . LEU A 1 303 ? 8.624 15.699 13.309 1.00 79.94 303 LEU A N 1
ATOM 2315 C CA . LEU A 1 303 ? 8.748 14.302 12.889 1.00 79.94 303 LEU A CA 1
ATOM 2316 C C . LEU A 1 303 ? 7.483 13.856 12.164 1.00 79.94 303 LEU A C 1
ATOM 2318 O O . LEU A 1 303 ? 6.411 13.759 12.758 1.00 79.94 303 LEU A O 1
ATOM 2322 N N . GLY A 1 304 ? 7.633 13.539 10.883 1.00 83.12 304 GLY A N 1
ATOM 2323 C CA . GLY A 1 304 ? 6.571 12.934 10.101 1.00 83.12 304 GLY A CA 1
ATOM 2324 C C . GLY A 1 304 ? 6.420 11.442 10.385 1.00 83.12 304 GLY A C 1
ATOM 2325 O O . GLY A 1 304 ? 7.372 10.761 10.765 1.00 83.12 304 GLY A O 1
ATOM 2326 N N . VAL A 1 305 ? 5.220 10.925 10.135 1.00 89.56 305 VAL A N 1
ATOM 2327 C CA . VAL A 1 305 ? 4.897 9.499 10.194 1.00 89.56 305 VAL A CA 1
ATOM 2328 C C . VAL A 1 305 ? 4.411 9.091 8.805 1.00 89.56 305 VAL A C 1
ATOM 2330 O O . VAL A 1 305 ? 3.237 9.224 8.466 1.00 89.56 305 VAL A O 1
ATOM 2333 N N . HIS A 1 306 ? 5.345 8.664 7.953 1.00 90.25 306 HIS A N 1
ATOM 2334 C CA . HIS A 1 306 ? 5.099 8.417 6.530 1.00 90.25 306 HIS A CA 1
ATOM 2335 C C . HIS A 1 306 ? 4.764 6.953 6.218 1.00 90.25 306 HIS A C 1
ATOM 2337 O O . HIS A 1 306 ? 3.823 6.711 5.463 1.00 90.25 306 HIS A O 1
ATOM 2343 N N . THR A 1 307 ? 5.520 5.988 6.754 1.00 90.31 307 THR A N 1
ATOM 2344 C CA . THR A 1 307 ? 5.326 4.544 6.510 1.00 90.31 307 THR A CA 1
ATOM 2345 C C . THR A 1 307 ? 5.553 3.743 7.784 1.00 90.31 307 THR A C 1
ATOM 2347 O O . THR A 1 307 ? 6.464 4.046 8.551 1.00 90.31 307 THR A O 1
ATOM 2350 N N . THR A 1 308 ? 4.782 2.665 7.949 1.00 93.44 308 THR A N 1
ATOM 2351 C CA . THR A 1 308 ? 5.056 1.617 8.935 1.00 93.44 308 THR A CA 1
ATOM 2352 C C . THR A 1 308 ? 5.381 0.293 8.247 1.00 93.44 308 THR A C 1
ATOM 2354 O O . THR A 1 308 ? 4.636 -0.124 7.359 1.00 93.44 308 THR A O 1
ATOM 2357 N N . TYR A 1 309 ? 6.419 -0.405 8.710 1.00 92.69 309 TYR A N 1
ATOM 2358 C CA . TYR A 1 309 ? 6.650 -1.823 8.416 1.00 92.69 309 TYR A CA 1
ATOM 2359 C C . TYR A 1 309 ? 6.498 -2.653 9.688 1.00 92.69 309 TYR A C 1
ATOM 2361 O O . TYR A 1 309 ? 7.214 -2.425 10.661 1.00 92.69 309 TYR A O 1
ATOM 2369 N N . ALA A 1 310 ? 5.571 -3.607 9.685 1.00 92.44 310 ALA A N 1
ATOM 2370 C CA . ALA A 1 310 ? 5.359 -4.507 10.811 1.00 92.44 310 ALA A CA 1
ATOM 2371 C C . ALA A 1 310 ? 6.347 -5.683 10.771 1.00 92.44 310 ALA A C 1
ATOM 2373 O O . ALA A 1 310 ? 6.578 -6.279 9.719 1.00 92.44 310 ALA A O 1
ATOM 2374 N N . LEU A 1 311 ? 6.906 -6.008 11.932 1.00 91.00 311 LEU A N 1
ATOM 2375 C CA . LEU A 1 311 ? 7.884 -7.065 12.174 1.00 91.00 311 LEU A CA 1
ATOM 2376 C C . LEU A 1 311 ? 7.402 -7.927 13.357 1.00 91.00 311 LEU A C 1
ATOM 2378 O O . LEU A 1 311 ? 7.920 -7.791 14.470 1.00 91.00 311 LEU A O 1
ATOM 2382 N N . PRO A 1 312 ? 6.362 -8.754 13.164 1.00 88.75 312 PRO A N 1
ATOM 2383 C CA . PRO A 1 312 ? 5.776 -9.520 14.250 1.00 88.75 312 PRO A CA 1
ATOM 2384 C C . PRO A 1 312 ? 6.587 -10.776 14.591 1.00 88.75 312 PRO A C 1
ATOM 2386 O O . PRO A 1 312 ? 7.304 -11.318 13.749 1.00 88.75 312 PRO A O 1
ATOM 2389 N N . GLY A 1 313 ? 6.417 -11.277 15.815 1.00 85.94 313 GLY A N 1
ATOM 2390 C CA . GLY A 1 313 ? 6.950 -12.570 16.250 1.00 85.94 313 GLY A CA 1
ATOM 2391 C C . GLY A 1 313 ? 8.476 -12.650 16.318 1.00 85.94 313 GLY A C 1
ATOM 2392 O O . GLY A 1 313 ? 9.036 -13.743 16.222 1.00 85.94 313 GLY A O 1
ATOM 2393 N N . LEU A 1 314 ? 9.167 -11.521 16.480 1.00 86.06 314 LEU 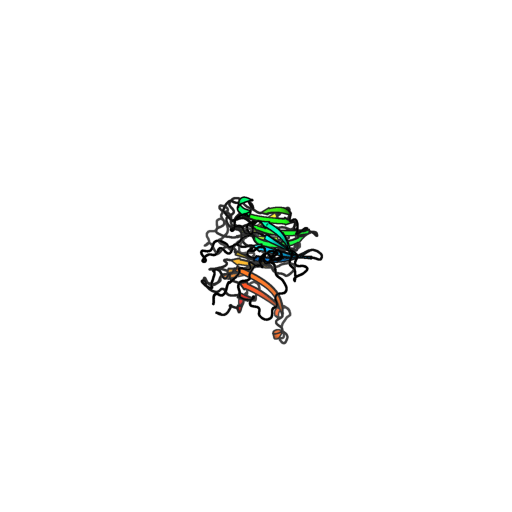A N 1
ATOM 2394 C CA . LEU A 1 314 ? 10.613 -11.511 16.662 1.00 86.06 314 LEU A CA 1
ATOM 2395 C C . LEU A 1 314 ? 10.966 -12.025 18.060 1.00 86.06 314 LEU A C 1
ATOM 2397 O O . LEU A 1 314 ? 10.416 -11.579 19.064 1.00 86.06 314 LEU A O 1
ATOM 2401 N N . VAL A 1 315 ? 11.904 -12.965 18.126 1.00 81.25 315 VAL A N 1
ATOM 2402 C CA . VAL A 1 315 ? 12.473 -13.447 19.389 1.00 81.25 315 VAL A CA 1
ATOM 2403 C C . VAL A 1 315 ? 13.744 -12.665 19.654 1.00 81.25 315 VAL A C 1
ATOM 2405 O O . VAL A 1 315 ? 14.611 -12.599 18.784 1.00 81.25 315 VAL A O 1
ATOM 2408 N N . ASN A 1 316 ? 13.877 -12.096 20.851 1.00 74.06 316 ASN A N 1
ATOM 2409 C CA . ASN A 1 316 ? 15.153 -11.544 21.290 1.00 74.06 316 ASN A CA 1
ATOM 2410 C C . ASN A 1 316 ? 16.023 -12.688 21.848 1.00 74.06 316 ASN A C 1
ATOM 2412 O O . ASN A 1 316 ? 15.689 -13.214 22.914 1.00 74.06 316 ASN A O 1
ATOM 2416 N N . PRO A 1 317 ? 17.120 -13.083 21.171 1.00 73.56 317 PRO A N 1
ATOM 2417 C CA . PRO A 1 317 ? 17.947 -14.209 21.604 1.00 73.56 317 PRO A CA 1
ATOM 2418 C C . PRO A 1 317 ? 18.581 -13.987 22.981 1.00 73.56 317 PRO A C 1
ATOM 2420 O O . PRO A 1 317 ? 18.759 -14.945 23.726 1.00 73.56 317 PRO A O 1
ATOM 2423 N N . GLU A 1 318 ? 18.869 -12.735 23.347 1.00 73.88 318 GLU A N 1
ATOM 2424 C CA . GLU A 1 318 ? 19.453 -12.380 24.648 1.00 73.88 318 GLU A CA 1
ATOM 2425 C C . GLU A 1 318 ? 18.489 -12.654 25.809 1.00 73.88 318 GLU A C 1
ATOM 2427 O O . GLU A 1 318 ? 18.916 -12.910 26.928 1.00 73.88 318 GLU A O 1
ATOM 2432 N N . LEU A 1 319 ? 17.179 -12.666 25.541 1.00 73.56 319 LEU A N 1
ATOM 2433 C CA . LEU A 1 319 ? 16.152 -12.987 26.534 1.00 73.56 319 LEU A CA 1
ATOM 2434 C C . LEU A 1 319 ? 15.889 -14.499 26.643 1.00 73.56 319 LEU A C 1
ATOM 2436 O O . LEU A 1 319 ? 15.045 -14.924 27.429 1.00 73.56 319 LEU A O 1
ATOM 2440 N N . ALA A 1 320 ? 16.590 -15.338 25.869 1.00 68.00 320 ALA A N 1
ATOM 2441 C CA . ALA A 1 320 ? 16.392 -16.789 25.891 1.00 68.00 320 ALA A CA 1
ATOM 2442 C C . ALA A 1 320 ? 16.891 -17.452 27.189 1.00 68.00 320 ALA A C 1
ATOM 2444 O O . ALA A 1 320 ? 16.453 -18.555 27.517 1.00 68.00 320 ALA A O 1
ATOM 2445 N N . VAL A 1 321 ? 17.797 -16.793 27.922 1.00 73.12 321 VAL A N 1
ATOM 2446 C CA . VAL A 1 321 ? 18.290 -17.250 29.235 1.00 73.12 321 VAL A CA 1
ATOM 2447 C C . VAL A 1 321 ? 17.351 -16.876 30.385 1.00 73.12 321 VAL A C 1
ATOM 2449 O O . VAL A 1 321 ? 17.440 -17.456 31.471 1.00 73.12 321 VAL A O 1
ATOM 2452 N N . ASP A 1 322 ? 16.433 -15.939 30.147 1.00 78.25 322 ASP A N 1
ATOM 2453 C CA . ASP A 1 322 ? 15.475 -15.480 31.141 1.00 78.25 322 ASP A CA 1
ATOM 2454 C C . ASP A 1 322 ? 14.311 -16.476 31.274 1.00 78.25 322 ASP A C 1
ATOM 2456 O O . ASP A 1 322 ? 13.856 -17.098 30.310 1.00 78.25 322 ASP A O 1
ATOM 2460 N N . LYS A 1 323 ? 13.773 -16.621 32.493 1.00 77.50 323 LYS A N 1
ATOM 2461 C CA . LYS A 1 323 ? 12.594 -17.466 32.766 1.00 77.50 323 LYS A CA 1
ATOM 2462 C C . LYS A 1 323 ? 11.305 -16.759 32.340 1.00 77.50 323 LYS A C 1
ATOM 2464 O O . LYS A 1 323 ? 10.500 -16.363 33.179 1.00 77.50 323 LYS A O 1
ATOM 2469 N N . LEU A 1 324 ? 11.143 -16.587 31.035 1.00 76.62 324 LEU A N 1
ATOM 2470 C CA . LEU A 1 324 ? 10.017 -15.893 30.420 1.00 76.62 324 LEU A CA 1
ATOM 2471 C C . LEU A 1 324 ? 8.918 -16.869 29.986 1.00 76.62 324 LEU A C 1
ATOM 2473 O O . LEU A 1 324 ? 9.200 -17.988 29.545 1.00 76.62 324 LEU A O 1
ATOM 2477 N N . THR A 1 325 ? 7.661 -16.432 30.071 1.00 75.12 325 THR A N 1
ATOM 2478 C CA . THR A 1 325 ? 6.549 -17.089 29.370 1.00 75.12 325 THR A CA 1
ATOM 2479 C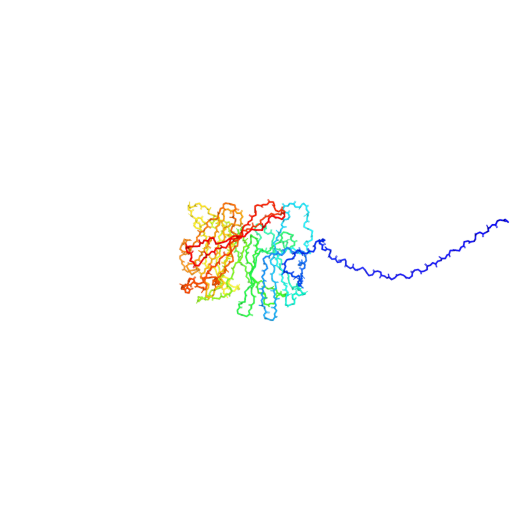 C . THR A 1 325 ? 6.751 -16.982 27.860 1.00 75.12 325 THR A C 1
ATOM 2481 O O . THR A 1 325 ? 7.509 -16.136 27.385 1.00 75.12 325 THR A O 1
ATOM 2484 N N . ASP A 1 326 ? 6.074 -17.812 27.068 1.00 68.50 326 ASP A N 1
ATOM 2485 C CA . ASP A 1 326 ? 6.200 -17.722 25.608 1.00 68.50 326 ASP A CA 1
ATOM 2486 C C . ASP A 1 326 ? 5.734 -16.352 25.081 1.00 68.50 326 ASP A C 1
ATOM 2488 O O . ASP A 1 326 ? 6.410 -15.754 24.249 1.00 68.50 326 ASP A O 1
ATOM 2492 N N . GLU A 1 327 ? 4.689 -15.767 25.670 1.00 65.94 327 GLU A N 1
ATOM 2493 C CA . GLU A 1 327 ? 4.236 -14.391 25.392 1.00 65.94 327 GLU A CA 1
ATOM 2494 C C . GLU A 1 327 ? 5.309 -13.337 25.704 1.00 65.94 327 GLU A C 1
ATOM 2496 O O . GLU A 1 327 ? 5.388 -12.298 25.054 1.00 65.94 327 GLU A O 1
ATOM 2501 N N . GLN A 1 328 ? 6.166 -13.600 26.691 1.00 72.94 328 GLN A N 1
ATOM 2502 C CA . GLN A 1 328 ? 7.276 -12.728 27.050 1.00 72.94 328 GLN A CA 1
ATOM 2503 C C . GLN A 1 328 ? 8.521 -12.943 26.177 1.00 72.94 328 GLN A C 1
ATOM 2505 O O . GLN A 1 328 ? 9.383 -12.062 26.184 1.00 72.94 328 GLN A O 1
ATOM 2510 N N . LYS A 1 329 ? 8.622 -14.033 25.408 1.00 75.75 329 LYS A N 1
ATOM 2511 C CA . LYS A 1 329 ? 9.751 -14.295 24.494 1.00 75.75 329 LYS A CA 1
ATOM 2512 C C . LYS A 1 329 ? 9.576 -13.640 23.128 1.00 75.75 329 LYS A C 1
ATOM 2514 O O . LYS A 1 329 ? 10.564 -13.212 22.533 1.00 75.75 329 LYS A O 1
ATOM 2519 N N . TYR A 1 330 ? 8.340 -13.559 22.644 1.00 81.56 330 TYR A N 1
ATOM 2520 C CA . TYR A 1 330 ? 8.033 -12.939 21.358 1.00 81.56 330 TYR A CA 1
ATOM 2521 C C . TYR A 1 330 ? 7.758 -11.446 21.509 1.00 81.56 330 TYR A C 1
ATOM 2523 O O . TYR A 1 330 ? 7.158 -10.989 22.485 1.00 81.56 330 TYR A O 1
ATOM 2531 N N . ARG A 1 331 ? 8.207 -10.677 20.523 1.00 85.81 331 ARG A N 1
ATOM 2532 C CA . ARG A 1 331 ? 7.922 -9.256 20.394 1.00 85.81 331 ARG A CA 1
ATOM 2533 C C . ARG A 1 331 ? 7.414 -8.958 19.002 1.00 85.81 331 ARG A C 1
ATOM 2535 O O . ARG A 1 331 ? 7.985 -9.415 18.012 1.00 85.81 331 ARG A O 1
ATOM 2542 N N . ASP A 1 332 ? 6.368 -8.151 18.945 1.00 89.50 332 ASP A N 1
ATOM 2543 C CA . ASP A 1 332 ? 5.950 -7.535 17.700 1.00 89.50 332 ASP A CA 1
ATOM 2544 C C . ASP A 1 332 ? 6.556 -6.144 17.642 1.00 89.50 332 ASP A C 1
ATOM 2546 O O . ASP A 1 332 ? 6.316 -5.322 18.525 1.00 89.50 332 ASP A O 1
ATOM 2550 N N . TYR A 1 333 ? 7.335 -5.875 16.601 1.00 92.06 333 TYR A N 1
ATOM 2551 C CA . TYR A 1 333 ? 7.895 -4.555 16.362 1.00 92.06 333 TYR A CA 1
ATOM 2552 C C . TYR A 1 333 ? 7.239 -3.882 15.157 1.00 92.06 333 TYR A C 1
ATOM 2554 O O . TYR A 1 333 ? 6.710 -4.533 14.257 1.00 92.06 333 TYR A O 1
ATOM 2562 N N . ALA A 1 334 ? 7.299 -2.558 15.120 1.00 93.62 334 ALA A N 1
ATOM 2563 C CA . ALA A 1 334 ? 6.917 -1.753 13.972 1.00 93.62 334 ALA A CA 1
ATOM 2564 C C . ALA A 1 334 ? 8.009 -0.717 13.683 1.00 93.62 334 ALA A C 1
ATOM 2566 O O . ALA A 1 334 ? 8.382 0.064 14.556 1.00 93.62 334 ALA A O 1
ATOM 2567 N N . LEU A 1 335 ? 8.526 -0.697 12.454 1.00 94.50 335 LEU A N 1
ATOM 2568 C CA . LEU A 1 335 ? 9.398 0.373 11.980 1.00 94.50 335 LEU A CA 1
ATOM 2569 C C . LEU A 1 335 ? 8.531 1.520 11.477 1.00 94.50 335 LEU A C 1
ATOM 2571 O O . LEU A 1 335 ? 7.900 1.395 10.430 1.00 94.50 335 LEU A O 1
ATOM 2575 N N . VAL A 1 336 ? 8.514 2.623 12.215 1.00 93.00 336 VAL A N 1
ATOM 2576 C CA . VAL A 1 336 ? 7.789 3.852 11.889 1.00 93.00 336 VAL A CA 1
ATOM 2577 C C . VAL A 1 336 ? 8.778 4.859 11.313 1.00 93.00 336 VAL A C 1
ATOM 2579 O O . VAL A 1 336 ? 9.785 5.188 11.940 1.00 93.00 336 VAL A O 1
ATOM 2582 N N . ILE A 1 337 ? 8.525 5.315 10.090 1.00 90.06 337 ILE A N 1
ATOM 2583 C CA . ILE A 1 337 ? 9.509 6.031 9.275 1.00 90.06 337 ILE A CA 1
ATOM 2584 C C . ILE A 1 337 ? 8.899 7.338 8.778 1.00 90.06 337 ILE A C 1
ATOM 2586 O O . ILE A 1 337 ? 7.818 7.320 8.187 1.00 90.06 337 ILE A O 1
ATOM 2590 N N . GLY A 1 338 ? 9.593 8.459 8.991 1.00 87.06 338 GLY A N 1
ATOM 2591 C CA . GLY A 1 338 ? 9.249 9.754 8.391 1.00 87.06 338 GLY A CA 1
ATOM 2592 C C . GLY A 1 338 ? 9.770 9.903 6.955 1.00 87.06 338 GLY A C 1
ATOM 2593 O O . GLY A 1 338 ? 10.712 9.222 6.553 1.00 87.06 338 GLY A O 1
ATOM 2594 N N . GLU A 1 339 ? 9.186 10.808 6.166 1.00 82.69 339 GLU A N 1
ATOM 2595 C CA . GLU A 1 339 ? 9.637 11.063 4.789 1.00 82.69 339 GLU A CA 1
ATOM 2596 C C . GLU A 1 339 ? 10.665 12.191 4.723 1.00 82.69 339 GLU A C 1
ATOM 2598 O O . GLU A 1 339 ? 10.367 13.354 5.011 1.00 82.69 339 GLU A O 1
ATOM 2603 N N . ALA A 1 340 ? 11.891 11.869 4.315 1.00 76.06 340 ALA A N 1
ATOM 2604 C CA . ALA A 1 340 ? 12.848 12.901 3.950 1.00 76.06 340 ALA A CA 1
ATOM 2605 C C . ALA A 1 340 ? 12.412 13.532 2.619 1.00 76.06 340 ALA A C 1
ATOM 2607 O O . ALA A 1 340 ? 12.476 12.901 1.567 1.00 76.06 340 ALA A O 1
ATOM 2608 N N . GLY A 1 341 ? 11.949 14.780 2.675 1.00 68.19 341 GLY A N 1
ATOM 2609 C CA . GLY A 1 341 ? 11.639 15.578 1.492 1.00 68.19 341 GLY A CA 1
ATOM 2610 C C . GLY A 1 341 ? 12.756 16.564 1.146 1.00 68.19 341 GLY A C 1
ATOM 2611 O O . GLY A 1 341 ? 13.539 16.956 2.005 1.00 68.19 341 GLY A O 1
ATOM 2612 N N . GLY A 1 342 ? 12.754 17.060 -0.092 1.00 61.97 342 GLY A N 1
ATOM 2613 C CA . GLY A 1 342 ? 13.665 18.112 -0.555 1.00 61.97 342 GLY A CA 1
ATOM 2614 C C . GLY A 1 342 ? 15.042 17.607 -1.002 1.00 61.97 342 GLY A C 1
ATOM 2615 O O . GLY A 1 342 ? 15.616 16.693 -0.421 1.00 61.97 342 GLY A O 1
ATOM 2616 N N . ASN A 1 343 ? 15.579 18.230 -2.053 1.00 60.81 343 ASN A N 1
ATOM 2617 C CA . ASN A 1 343 ? 16.877 17.870 -2.625 1.00 60.81 343 ASN A CA 1
ATOM 2618 C C . ASN A 1 343 ? 18.039 18.527 -1.865 1.00 60.81 343 ASN A C 1
ATOM 2620 O O . ASN A 1 343 ? 17.905 19.643 -1.355 1.00 60.81 343 ASN A O 1
ATOM 2624 N N . GLY A 1 344 ? 19.195 17.857 -1.849 1.00 64.44 344 GLY A N 1
ATOM 2625 C CA . GLY A 1 344 ? 20.455 18.417 -1.347 1.00 64.44 344 GLY A CA 1
ATOM 2626 C C . GLY A 1 344 ? 20.470 18.698 0.156 1.00 64.44 344 GLY A C 1
ATOM 2627 O O . GLY A 1 344 ? 21.020 19.710 0.566 1.00 64.44 344 GLY A O 1
ATOM 2628 N N . CYS A 1 345 ? 19.825 17.850 0.966 1.00 70.00 345 CYS A N 1
ATOM 2629 C CA . CYS A 1 345 ? 19.811 17.961 2.434 1.00 70.00 345 CYS A CA 1
ATOM 2630 C C . CYS A 1 345 ? 19.216 19.276 2.986 1.00 70.00 345 CYS A C 1
ATOM 2632 O O . CYS A 1 345 ? 19.459 19.638 4.132 1.00 70.00 345 CYS A O 1
ATOM 2634 N N . ASN A 1 346 ? 18.379 19.971 2.208 1.00 73.62 346 ASN A N 1
ATOM 2635 C CA . ASN A 1 346 ? 17.815 21.282 2.570 1.00 73.62 346 ASN A CA 1
ATOM 2636 C C . ASN A 1 346 ? 16.555 21.223 3.455 1.00 73.62 346 ASN A C 1
ATOM 2638 O O . ASN A 1 346 ? 15.817 22.203 3.566 1.00 73.62 346 ASN A O 1
ATOM 2642 N N . ARG A 1 347 ? 16.252 20.071 4.055 1.00 73.88 347 ARG A N 1
ATOM 2643 C CA . ARG A 1 347 ? 15.131 19.909 4.989 1.00 73.88 347 ARG A CA 1
ATOM 2644 C C . ARG A 1 347 ? 15.566 19.123 6.208 1.00 73.88 347 ARG A C 1
ATOM 2646 O O . ARG A 1 347 ? 16.584 18.437 6.205 1.00 73.88 347 ARG A O 1
ATOM 2653 N N . GLN A 1 348 ? 14.746 19.206 7.247 1.00 77.88 348 GLN A N 1
ATOM 2654 C CA . GLN A 1 348 ? 14.948 18.434 8.456 1.00 77.88 348 GLN A CA 1
ATOM 2655 C C . GLN A 1 348 ? 15.012 16.933 8.158 1.00 77.88 348 GLN A C 1
ATOM 2657 O O . GLN A 1 348 ? 14.085 16.349 7.590 1.00 77.88 348 GLN A O 1
ATOM 2662 N N . ARG A 1 349 ? 16.108 16.314 8.601 1.00 80.56 349 ARG A N 1
ATOM 2663 C CA . ARG A 1 349 ? 16.301 14.866 8.555 1.00 80.56 349 ARG A CA 1
ATOM 2664 C C . ARG A 1 349 ? 15.192 14.165 9.337 1.00 80.56 349 ARG A C 1
ATOM 2666 O O . ARG A 1 349 ? 14.922 14.520 10.483 1.00 80.56 349 ARG A O 1
ATOM 2673 N N . GLN A 1 350 ? 14.601 13.147 8.727 1.00 83.50 350 GLN A N 1
ATOM 2674 C CA . GLN A 1 350 ? 13.637 12.276 9.389 1.00 83.50 350 GLN A CA 1
ATOM 2675 C C . GLN A 1 350 ? 14.334 11.117 10.105 1.00 83.50 350 GLN A C 1
ATOM 2677 O O . GLN A 1 350 ? 15.503 10.818 9.846 1.00 83.50 350 GLN A O 1
ATOM 2682 N N . LEU A 1 351 ? 13.606 10.488 11.024 1.00 84.81 351 LEU A N 1
ATOM 2683 C CA . LEU A 1 351 ? 14.072 9.350 11.808 1.00 84.81 351 LEU A CA 1
ATOM 2684 C C . LEU A 1 351 ? 13.341 8.080 11.378 1.00 84.81 351 LEU A C 1
ATOM 2686 O O . LEU A 1 351 ? 12.162 8.109 11.024 1.00 84.81 351 LEU A O 1
ATOM 2690 N N . THR A 1 352 ? 14.049 6.962 11.468 1.00 90.50 352 THR A N 1
ATOM 2691 C CA . THR A 1 352 ? 13.431 5.641 11.584 1.00 90.50 352 THR A CA 1
ATOM 2692 C C . THR A 1 352 ? 13.297 5.330 13.066 1.00 90.50 352 THR A C 1
ATOM 2694 O O . THR A 1 352 ? 14.269 5.452 13.805 1.00 90.50 352 THR A O 1
ATOM 2697 N N . GLN A 1 353 ? 12.111 4.939 13.509 1.00 91.56 353 GLN A N 1
ATOM 2698 C CA . GLN A 1 353 ? 11.829 4.561 14.890 1.00 91.56 353 GLN A CA 1
ATOM 2699 C C . GLN A 1 353 ? 11.401 3.101 14.924 1.00 91.56 353 GLN A C 1
ATOM 2701 O O . GLN A 1 353 ? 10.525 2.702 14.161 1.00 91.56 353 GLN A O 1
ATOM 2706 N N . MET A 1 354 ? 11.984 2.312 15.820 1.00 93.88 354 MET A N 1
ATOM 2707 C CA . MET A 1 354 ? 11.494 0.972 16.119 1.00 93.88 354 MET A CA 1
ATOM 2708 C C . MET A 1 354 ? 10.585 1.048 17.338 1.00 93.88 354 MET A C 1
ATOM 2710 O O . MET A 1 354 ? 11.006 1.479 18.411 1.00 93.88 354 MET A O 1
ATOM 2714 N N . TRP A 1 355 ? 9.340 0.632 17.160 1.00 93.44 355 TRP A N 1
ATOM 2715 C CA . TRP A 1 355 ? 8.326 0.575 18.201 1.00 93.44 355 TRP A CA 1
ATOM 2716 C C . TRP A 1 355 ? 8.103 -0.867 18.622 1.00 93.44 355 TRP A C 1
ATOM 2718 O O . TRP A 1 355 ? 7.898 -1.712 17.757 1.00 93.44 355 TRP A O 1
ATOM 2728 N N . ASP A 1 356 ? 8.111 -1.149 19.921 1.00 91.75 356 ASP A N 1
ATOM 2729 C CA . ASP A 1 356 ? 7.524 -2.381 20.452 1.00 91.75 356 ASP A CA 1
ATOM 2730 C C . ASP A 1 356 ? 6.012 -2.189 20.482 1.00 91.75 356 ASP A C 1
ATOM 2732 O O . ASP A 1 356 ? 5.521 -1.259 21.117 1.00 91.75 356 ASP A O 1
ATOM 2736 N N . VAL A 1 357 ? 5.293 -3.035 19.754 1.00 91.88 357 VAL A N 1
ATOM 2737 C CA . VAL A 1 357 ? 3.833 -3.033 19.615 1.00 91.88 357 VAL A CA 1
ATOM 2738 C C . VAL A 1 357 ? 3.237 -4.377 20.037 1.00 91.88 357 VAL A C 1
ATOM 2740 O O . VAL A 1 357 ? 2.119 -4.715 19.654 1.00 91.88 357 VAL A O 1
ATOM 2743 N N . THR A 1 358 ? 3.972 -5.147 20.845 1.00 88.38 358 THR A N 1
ATOM 2744 C CA . THR A 1 358 ? 3.546 -6.465 21.342 1.00 88.38 358 THR A CA 1
ATOM 2745 C C . THR A 1 358 ? 2.225 -6.365 22.100 1.00 88.38 358 THR A C 1
ATOM 2747 O O . THR A 1 358 ? 1.328 -7.186 21.922 1.00 88.38 358 THR A O 1
ATOM 2750 N N . GLN A 1 359 ? 2.086 -5.321 22.924 1.00 85.12 359 GLN A N 1
ATOM 2751 C CA . GLN A 1 359 ? 0.826 -4.948 23.558 1.00 85.12 359 GLN A CA 1
ATOM 2752 C C . GLN A 1 359 ? 0.248 -3.727 22.844 1.00 85.12 359 GLN A C 1
ATOM 2754 O O . GLN A 1 359 ? 0.744 -2.616 23.011 1.00 85.12 359 GLN A O 1
ATOM 2759 N N . ASP A 1 360 ? -0.838 -3.946 22.111 1.00 75.88 360 ASP A N 1
ATOM 2760 C CA . ASP A 1 360 ? -1.606 -2.972 21.326 1.00 75.88 360 ASP A CA 1
ATOM 2761 C C . ASP A 1 360 ? -1.696 -1.560 21.933 1.00 75.88 360 ASP A C 1
ATOM 2763 O O . ASP A 1 360 ? -1.310 -0.580 21.300 1.00 75.88 360 ASP A O 1
ATOM 2767 N N . PHE A 1 361 ? -2.148 -1.456 23.187 1.00 80.25 361 PHE A N 1
ATOM 2768 C CA . PHE A 1 361 ? -2.381 -0.177 23.875 1.00 80.25 361 PHE A CA 1
ATOM 2769 C C . PHE A 1 361 ? -1.145 0.403 24.571 1.00 80.25 361 PHE A C 1
ATOM 2771 O O . PHE A 1 361 ? -1.222 1.469 25.180 1.00 80.25 361 PHE A O 1
ATOM 2778 N N . LYS A 1 362 ? -0.012 -0.304 24.544 1.00 83.38 362 LYS A N 1
ATOM 2779 C CA . LYS A 1 362 ? 1.204 0.056 25.292 1.00 83.38 362 LYS A CA 1
ATOM 2780 C C . LYS A 1 362 ? 2.435 0.134 24.400 1.00 83.38 362 LYS A C 1
ATOM 2782 O O . LYS A 1 362 ? 3.548 -0.119 24.857 1.00 83.38 362 LYS A O 1
ATOM 2787 N N . GLY A 1 363 ? 2.222 0.484 23.136 1.00 87.31 363 GLY A N 1
ATOM 2788 C CA . GLY A 1 363 ? 3.304 0.716 22.198 1.00 87.31 363 GLY A CA 1
ATOM 2789 C C . GLY A 1 363 ? 4.272 1.799 22.681 1.00 87.31 363 GLY A C 1
ATOM 2790 O O . GLY A 1 363 ? 3.848 2.823 23.224 1.00 87.31 363 GLY A O 1
ATOM 2791 N N . TRP A 1 364 ? 5.571 1.572 22.490 1.00 90.25 364 TRP A N 1
ATOM 2792 C CA . TRP A 1 364 ? 6.621 2.528 22.855 1.00 90.25 364 TRP A CA 1
ATOM 2793 C C . TRP A 1 364 ? 7.863 2.385 21.966 1.00 90.25 364 TRP A C 1
ATOM 2795 O O . TRP A 1 364 ? 8.100 1.336 21.369 1.00 90.25 364 TRP A O 1
ATOM 2805 N N . VAL A 1 365 ? 8.664 3.451 21.872 1.00 92.06 365 VAL A N 1
ATOM 2806 C CA . VAL A 1 365 ? 9.882 3.492 21.045 1.00 92.06 365 VAL A CA 1
ATOM 2807 C C . VAL A 1 365 ? 11.036 2.798 21.762 1.00 92.06 365 VAL A C 1
ATOM 2809 O O . VAL A 1 365 ? 11.501 3.286 22.789 1.00 92.06 365 VAL A O 1
ATOM 2812 N N . VAL A 1 366 ? 11.547 1.713 21.184 1.00 92.00 366 VAL A N 1
ATOM 2813 C CA . VAL A 1 366 ? 12.678 0.952 21.742 1.00 92.00 366 VAL A CA 1
ATOM 2814 C C . VAL A 1 366 ? 14.024 1.359 21.157 1.00 92.00 366 VAL A C 1
ATOM 2816 O O . VAL A 1 366 ? 15.057 1.187 21.801 1.00 92.00 366 VAL A O 1
ATOM 2819 N N . SER A 1 367 ? 14.038 1.893 19.936 1.00 92.19 367 SER A N 1
ATOM 2820 C CA . SER A 1 367 ? 15.251 2.402 19.300 1.00 92.19 367 SER A CA 1
ATOM 2821 C C . SER A 1 367 ? 14.929 3.384 18.175 1.00 92.19 367 SER A C 1
ATOM 2823 O O . SER A 1 367 ? 13.796 3.478 17.698 1.00 92.19 367 SER A O 1
ATOM 2825 N N . GLY A 1 368 ? 15.943 4.130 17.744 1.00 90.69 368 GLY A N 1
ATOM 2826 C CA . GLY A 1 36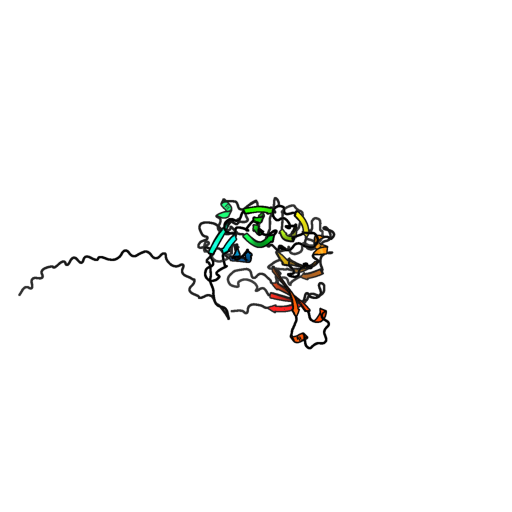8 ? 15.857 5.026 16.601 1.00 90.69 368 GLY A CA 1
ATOM 2827 C C . GLY A 1 368 ? 17.125 4.969 15.761 1.00 90.69 368 GLY A C 1
ATOM 2828 O O . GLY A 1 368 ? 18.207 4.675 16.267 1.00 90.69 368 GLY A O 1
ATOM 2829 N N . TYR A 1 369 ? 16.983 5.262 14.476 1.00 88.69 369 TYR A N 1
ATOM 2830 C CA . TYR A 1 369 ? 18.084 5.381 13.536 1.00 88.69 369 TYR A CA 1
ATOM 2831 C C . TYR A 1 369 ? 17.943 6.662 12.714 1.00 88.69 369 TYR A C 1
ATOM 2833 O O . TYR A 1 369 ? 16.861 7.000 12.224 1.00 88.69 369 TYR A O 1
ATOM 2841 N N . GLN A 1 370 ? 19.066 7.354 12.545 1.00 82.31 370 GLN A N 1
ATOM 2842 C CA . GLN A 1 370 ? 19.216 8.495 11.656 1.00 82.31 370 GLN A CA 1
ATOM 2843 C C . GLN A 1 370 ? 20.470 8.295 10.819 1.00 82.31 370 GLN A C 1
ATOM 2845 O O . GLN A 1 370 ? 21.496 7.856 11.338 1.00 82.31 370 GLN A O 1
ATOM 2850 N N . VAL A 1 371 ? 20.401 8.663 9.541 1.00 75.69 371 VAL A N 1
ATOM 2851 C CA . VAL A 1 371 ? 21.597 8.708 8.700 1.00 75.69 371 VAL A CA 1
ATOM 2852 C C . VAL A 1 371 ? 22.544 9.785 9.263 1.00 75.69 371 VAL A C 1
ATOM 2854 O O . VAL A 1 371 ? 22.097 10.929 9.452 1.00 75.69 371 VAL A O 1
ATOM 2857 N N . PRO A 1 372 ? 23.815 9.444 9.567 1.00 74.00 372 PRO A N 1
ATOM 2858 C CA . PRO A 1 372 ? 24.814 10.417 10.000 1.00 74.00 372 PRO A CA 1
ATOM 2859 C C . PRO A 1 372 ? 24.949 11.573 9.004 1.00 74.00 372 PRO A C 1
ATOM 2861 O O . PRO A 1 372 ? 24.625 11.430 7.827 1.00 74.00 372 PRO A O 1
ATOM 2864 N N . GLU A 1 373 ? 25.399 12.732 9.484 1.00 69.75 373 GLU A N 1
ATOM 2865 C CA . GLU A 1 373 ? 25.846 13.785 8.567 1.00 69.75 373 GLU A CA 1
ATOM 2866 C C . GLU A 1 373 ? 27.074 13.264 7.804 1.00 69.75 373 GLU A C 1
ATOM 2868 O O . GLU A 1 373 ? 27.917 12.593 8.406 1.00 69.75 373 GLU A O 1
ATOM 2873 N N . ALA A 1 374 ? 27.092 13.479 6.487 1.00 61.25 374 ALA A N 1
ATOM 2874 C CA . ALA A 1 374 ? 28.151 13.014 5.594 1.00 61.25 374 ALA A CA 1
ATOM 2875 C C . ALA A 1 374 ? 29.301 14.018 5.527 1.00 61.25 374 ALA A C 1
ATOM 2877 O O . ALA A 1 374 ? 28.998 15.233 5.482 1.00 61.25 374 ALA A O 1
#

Sequence (374 aa):
MRKIAICLVAAAAIVGVPTMALAGAVSFPAEAPTAHNMKLVGWHSLDGRPAYHPHIQQQGSRWILYVAEHVTINSGTSQAPVYVGPRGNGTSILDVTNPTKPKLLAHLPGNAGVGGATESDATAATSPRSEARSMRVCERNSKFYMIRQMPQAGYEIYDVTVPENPVKKAYIFDVGQTNTHKINWECETDAKGRSVAYLPWRTGGDGWKGVYLKIYNLADPEHPVFIRNYGRPGLEPGSTLPTPSGVHHTGLDPQTPRKRVYVNYSCCSTGAFQILDRDELLDGNPTDMVAPSRGIWDAPTYLGVHTTYALPGLVNPELAVDKLTDEQKYRDYALVIGEAGGNGCNRQRQLTQMWDVTQDFKGWVVSGYQVPEA

Secondary structure (DSSP, 8-state):
--------------------------PPPSSPPP-SS--------GGG--EEEEEEEEETTEEEEEEEE-----SS-----S---SS--EEEEEE-SSTTS-EEEEEEE-B---TT--S--HHHHT-TT-BB--EEEEEETTEEEEEEEETTTEEEEEE-SSTTS-EEEEEEE-TTEEEE---EE--S--TTS--EEEEEEEETTSS--S-EEEEEE-SSTTS-EEEEEE-STTSSTT--S--PPPEEEEEE--SSS--EEEEEE-SSSS-EEEEEEHHHHHHS-TT-SSTTEEEEEEPPTT----EEEEEEEEE-GGGGGS---HHHHEEEEEEEE----SSTT-SPPP-EEEEE-SSGGG-EEEEEE-PPP-

Radius of gyration: 26.59 Å; chains: 1; bounding box: 95×46×94 Å

Foldseek 3Di:
DDDDDDDDDDDDDDPDDPPPPDPDDDDDDPDDDDDDPDDQQADDCLQVFAWAAWDWDDQPLWIKIKTWGADPPPPDDPDDRPDDDQWAGGMWIWTCSPVRDIGTQDGDFAALQPAQPQGNDPVRGRDNSGTWHEKDWADAPSWIKMWIHHFQHFIWIWGCSPVNDIHTQDTDGDGQWHGWHYKDWQRDADPVLFTKIWTFTDGPPPQFPATWTFMWGPSPVNDIHTQAIADAQQRDHPGPDPHDAHWAYWEWDPDPVTQWIWTWGFQFFFIKIWIFGPCCPRPNDRPDRPRRTLEMDTDHGGAGFHDKYKDWFDFDPVCVPPPDDSLRRTWIKIFGWHDDDDPDPPGDWYKTFIWTCSRSHDIDTPDIDTDDDD